Protein AF-A0A9E5NB47-F1 (afdb_monomer_lite)

Foldseek 3Di:
DVVVVVVVVLVVVVVVLVVVVVPDPDPPDPVPPLVVVLVVLLVVLVVVLVVPDPQVSVVVSLVSNLVSVLVVQPDDPLSPLLSLLSVLLVLLVNLLVLLCVVVVDDPVPLPCVPPLLQLLLVCLQPLLLVLLPPDDDDDPVNCLPRVVCLLCVLVLSCLQRNSSSNSSNSNNVSVNSVVLSVVCVVCVPPPVSSSSSNSSSVSSSSNSVSNSVCRVVNRVSNVDDPVVNVVVVVVVVVVVVVSVVVVVVVVVVVVVVVVVVVVVVVVVVVD

Radius of gyration: 24.12 Å; chains: 1; bounding box: 74×36×65 Å

pLDDT: mean 70.19, std 17.12, range [32.91, 95.62]

Structure (mmCIF, N/CA/C/O backbone):
data_AF-A0A9E5NB47-F1
#
_entry.id   AF-A0A9E5NB47-F1
#
loop_
_atom_site.group_PDB
_atom_site.id
_atom_site.type_symbol
_atom_site.label_atom_id
_atom_site.label_alt_id
_atom_site.label_comp_id
_atom_site.label_asym_id
_atom_site.label_entity_id
_atom_site.label_seq_id
_atom_site.pdbx_PDB_ins_code
_atom_site.Cartn_x
_atom_site.Cartn_y
_atom_site.Cartn_z
_atom_site.occupancy
_atom_site.B_iso_or_equiv
_atom_site.auth_seq_id
_atom_site.auth_comp_id
_atom_site.auth_asym_id
_atom_site.auth_atom_id
_atom_site.pdbx_PDB_model_num
ATOM 1 N N . TYR A 1 1 ? 29.495 -18.535 2.875 1.00 32.91 1 TYR A N 1
ATOM 2 C CA . TYR A 1 1 ? 30.153 -18.895 4.150 1.00 32.91 1 TYR A CA 1
ATOM 3 C C . TYR A 1 1 ? 30.530 -17.680 4.998 1.00 32.91 1 TYR A C 1
ATOM 5 O O . TYR A 1 1 ? 30.050 -17.598 6.118 1.00 32.91 1 TYR A O 1
ATOM 13 N N . TRP A 1 2 ? 31.258 -16.683 4.480 1.00 35.75 2 TRP A N 1
ATOM 14 C CA . TRP A 1 2 ? 31.636 -15.470 5.239 1.00 35.75 2 TRP A CA 1
ATOM 15 C C . TRP A 1 2 ? 30.467 -14.656 5.831 1.00 35.75 2 TRP A C 1
ATOM 17 O O . TRP A 1 2 ? 30.574 -14.153 6.943 1.00 35.75 2 TRP A O 1
ATOM 27 N N . LEU A 1 3 ? 29.322 -14.593 5.142 1.00 40.03 3 LEU A N 1
ATOM 28 C CA . LEU A 1 3 ? 28.111 -13.906 5.622 1.00 40.03 3 LEU A CA 1
ATOM 29 C C . LEU A 1 3 ? 27.419 -14.609 6.798 1.00 40.03 3 LEU A C 1
ATOM 31 O O . LEU A 1 3 ? 26.896 -13.948 7.688 1.00 40.03 3 LEU A O 1
ATOM 35 N N . LEU A 1 4 ? 27.453 -15.943 6.825 1.00 39.09 4 LEU A N 1
ATOM 36 C CA . LEU A 1 4 ? 26.943 -16.737 7.946 1.00 39.09 4 LEU A CA 1
ATOM 37 C C . LEU A 1 4 ? 27.817 -16.534 9.186 1.00 39.09 4 LEU A C 1
ATOM 39 O O . LEU A 1 4 ? 27.291 -16.366 10.277 1.00 39.09 4 LEU A O 1
ATOM 43 N N . ILE A 1 5 ? 29.138 -16.471 8.998 1.00 42.44 5 ILE A N 1
ATOM 44 C CA . ILE A 1 5 ? 30.107 -16.196 10.067 1.00 42.44 5 ILE A CA 1
ATOM 45 C C . ILE A 1 5 ? 29.917 -14.775 10.611 1.00 42.44 5 ILE A C 1
ATOM 47 O O . ILE A 1 5 ? 29.904 -14.591 11.823 1.00 42.44 5 ILE A O 1
ATOM 51 N N . ALA A 1 6 ? 29.698 -13.782 9.742 1.00 44.41 6 ALA A N 1
ATOM 52 C CA . ALA A 1 6 ? 29.434 -12.406 10.157 1.00 44.41 6 ALA A CA 1
ATOM 53 C C . ALA A 1 6 ? 28.094 -12.266 10.901 1.00 44.41 6 ALA A C 1
ATOM 55 O O . ALA A 1 6 ? 28.047 -11.659 11.968 1.00 44.41 6 ALA A O 1
ATOM 56 N N . GLY A 1 7 ? 27.016 -12.870 10.389 1.00 42.78 7 GLY A N 1
ATOM 57 C CA . GLY A 1 7 ? 25.715 -12.890 11.065 1.00 42.78 7 GLY A CA 1
ATOM 58 C C . GLY A 1 7 ? 25.769 -13.604 12.418 1.00 42.78 7 GLY A C 1
ATOM 59 O O . GLY A 1 7 ? 25.238 -13.093 13.401 1.00 42.78 7 GLY A O 1
ATOM 60 N N . PHE A 1 8 ? 26.482 -14.732 12.493 1.00 41.00 8 PHE A N 1
ATOM 61 C CA . PHE A 1 8 ? 26.674 -15.489 13.730 1.00 41.00 8 PHE A CA 1
ATOM 62 C C . PHE A 1 8 ? 27.527 -14.721 14.743 1.00 41.00 8 PHE A C 1
ATOM 64 O O . PHE A 1 8 ? 27.140 -14.623 15.900 1.00 41.00 8 PHE A O 1
ATOM 71 N N . ALA A 1 9 ? 28.628 -14.097 14.311 1.00 42.34 9 ALA A N 1
ATOM 72 C CA . ALA A 1 9 ? 29.462 -13.253 15.165 1.00 42.34 9 ALA A CA 1
ATOM 73 C C . ALA A 1 9 ? 28.689 -12.037 15.697 1.00 42.34 9 ALA A C 1
ATOM 75 O O . ALA A 1 9 ? 28.827 -11.697 16.868 1.00 42.34 9 ALA A O 1
ATOM 76 N N . THR A 1 10 ? 27.831 -11.429 14.870 1.00 46.34 10 THR A N 1
ATOM 77 C CA . THR A 1 10 ? 26.975 -10.302 15.271 1.00 46.34 10 THR A CA 1
ATOM 78 C C . THR A 1 10 ? 25.930 -10.743 16.295 1.00 46.34 10 THR A C 1
ATOM 80 O O . THR A 1 10 ? 25.776 -10.092 17.322 1.00 46.34 10 THR A O 1
ATOM 83 N N . ALA A 1 11 ? 25.275 -11.888 16.074 1.00 43.09 11 ALA A N 1
ATOM 84 C CA . ALA A 1 11 ? 24.326 -12.466 17.025 1.00 43.09 11 ALA A CA 1
ATOM 85 C C . ALA A 1 11 ? 24.994 -12.856 18.356 1.00 43.09 11 ALA A C 1
ATOM 87 O O . ALA A 1 11 ? 24.424 -12.604 19.416 1.00 43.09 11 ALA A O 1
ATOM 88 N N . LEU A 1 12 ? 26.216 -13.408 18.317 1.00 42.56 12 LEU A N 1
ATOM 89 C CA . LEU A 1 12 ? 26.998 -13.747 19.511 1.00 42.56 12 LEU A CA 1
ATOM 90 C C . LEU A 1 12 ? 27.398 -12.495 20.301 1.00 42.56 12 LEU A C 1
ATOM 92 O O . LEU A 1 12 ? 27.312 -12.488 21.525 1.00 42.56 12 LEU A O 1
ATOM 96 N N . LEU A 1 13 ? 27.789 -11.423 19.604 1.00 44.28 13 LEU A N 1
ATOM 97 C CA . LEU A 1 13 ? 28.100 -10.126 20.210 1.00 44.28 13 LEU A CA 1
ATOM 98 C C . LEU A 1 13 ? 26.858 -9.480 20.830 1.00 44.28 13 LEU A C 1
ATOM 100 O O . LEU A 1 13 ? 26.932 -8.964 21.941 1.00 44.28 13 LEU A O 1
ATOM 104 N N . SER A 1 14 ? 25.709 -9.537 20.151 1.00 44.53 14 SER A N 1
ATOM 105 C CA . SER A 1 14 ? 24.435 -9.045 20.686 1.00 44.53 14 SER A CA 1
ATOM 106 C C . SER A 1 14 ? 23.981 -9.842 21.913 1.00 44.53 14 SER A C 1
ATOM 108 O O . SER A 1 14 ? 23.530 -9.245 22.888 1.00 44.53 14 SER A O 1
ATOM 110 N N . ALA A 1 15 ? 24.147 -11.169 21.901 1.00 43.56 15 ALA A N 1
ATOM 111 C CA . ALA A 1 15 ? 23.843 -12.032 23.041 1.00 43.56 15 ALA A CA 1
ATOM 112 C C . ALA A 1 15 ? 24.787 -11.772 24.227 1.00 43.56 15 ALA A C 1
ATOM 114 O O . ALA A 1 15 ? 24.330 -11.661 25.362 1.00 43.56 15 ALA A O 1
ATOM 115 N N . TRP A 1 16 ? 26.090 -11.600 23.977 1.00 44.56 16 TRP A N 1
ATOM 116 C CA . TRP A 1 16 ? 27.065 -11.244 25.012 1.00 44.56 16 TRP A CA 1
ATOM 117 C C . TRP A 1 16 ? 26.761 -9.865 25.620 1.00 44.56 16 TRP A C 1
ATOM 119 O O . TRP A 1 16 ? 26.748 -9.717 26.843 1.00 44.56 16 TRP A O 1
ATOM 129 N N . LEU A 1 17 ? 26.434 -8.859 24.806 1.00 46.88 17 LEU A N 1
ATOM 130 C CA . LEU A 1 17 ? 26.049 -7.532 25.301 1.00 46.88 17 LEU A CA 1
ATOM 131 C C . LEU A 1 17 ? 24.766 -7.570 26.145 1.00 46.88 17 LEU A C 1
ATOM 133 O O . LEU A 1 17 ? 24.705 -6.899 27.174 1.00 46.88 17 LEU A O 1
ATOM 137 N N . ALA A 1 18 ? 23.779 -8.387 25.762 1.00 46.72 18 ALA A N 1
ATOM 138 C CA . ALA A 1 18 ? 22.556 -8.587 26.540 1.00 46.72 18 ALA A CA 1
ATOM 139 C C . ALA A 1 18 ? 22.835 -9.259 27.898 1.00 46.72 18 ALA A C 1
ATOM 141 O O . ALA A 1 18 ? 22.339 -8.797 28.920 1.00 46.72 18 ALA A O 1
ATOM 142 N N . LEU A 1 19 ? 23.692 -10.286 27.924 1.00 43.81 19 LEU A N 1
ATOM 143 C CA . LEU A 1 19 ? 24.074 -11.001 29.151 1.00 43.81 19 LEU A CA 1
ATOM 144 C C . LEU A 1 19 ? 24.975 -10.167 30.076 1.00 43.81 19 LEU A C 1
ATOM 146 O O . LEU A 1 19 ? 24.904 -10.272 31.299 1.00 43.81 19 LEU A O 1
ATOM 150 N N . SER A 1 20 ? 25.810 -9.300 29.504 1.00 41.97 20 SER A N 1
ATOM 151 C CA . SER A 1 20 ? 26.649 -8.382 30.283 1.00 41.97 20 SER A CA 1
ATOM 152 C C . SER A 1 20 ? 25.817 -7.270 30.919 1.00 41.97 20 SER A C 1
ATOM 154 O O . SER A 1 20 ? 26.180 -6.775 31.979 1.00 41.97 20 SER A O 1
ATOM 156 N N . ALA A 1 21 ? 24.686 -6.879 30.322 1.00 45.22 21 ALA A N 1
ATOM 157 C CA . ALA A 1 21 ? 23.833 -5.817 30.851 1.00 45.22 21 ALA A CA 1
ATOM 158 C C . ALA A 1 21 ? 23.222 -6.156 32.226 1.00 45.22 21 ALA A C 1
ATOM 160 O O . ALA A 1 21 ? 23.033 -5.248 33.033 1.00 45.22 21 ALA A O 1
ATOM 161 N N . GLU A 1 22 ? 23.005 -7.434 32.540 1.00 43.09 22 GLU A N 1
ATOM 162 C CA . GLU A 1 22 ? 22.372 -7.871 33.797 1.00 43.09 22 GLU A CA 1
ATOM 163 C C . GLU A 1 22 ? 23.328 -7.954 35.002 1.00 43.09 22 GLU A C 1
ATOM 165 O O . GLU A 1 22 ? 22.869 -8.065 36.133 1.00 43.09 22 GLU A O 1
ATOM 170 N N . THR A 1 23 ? 24.650 -7.876 34.804 1.00 45.94 23 THR A N 1
ATOM 171 C CA . THR A 1 23 ? 25.631 -8.324 35.818 1.00 45.94 23 THR A CA 1
ATOM 172 C C . THR A 1 23 ? 26.520 -7.241 36.444 1.00 45.94 23 THR A C 1
ATOM 174 O O . THR A 1 23 ? 27.516 -7.577 37.082 1.00 45.94 23 THR A O 1
ATOM 177 N N . THR A 1 24 ? 26.238 -5.937 36.316 1.00 43.66 24 THR A N 1
ATOM 178 C CA . THR A 1 24 ? 27.097 -4.928 36.983 1.00 43.66 24 THR A CA 1
ATOM 179 C C . THR A 1 24 ? 26.336 -3.665 37.384 1.00 43.66 24 THR A C 1
ATOM 181 O O . THR A 1 24 ? 25.812 -2.957 36.526 1.00 43.66 24 THR A O 1
ATOM 184 N N . ASP A 1 25 ? 26.323 -3.394 38.694 1.00 49.12 25 ASP A N 1
ATOM 185 C CA . ASP A 1 25 ? 25.661 -2.264 39.372 1.00 49.12 25 ASP A CA 1
ATOM 186 C C . ASP A 1 25 ? 26.396 -0.913 39.215 1.00 49.12 25 ASP A C 1
ATOM 188 O O . ASP A 1 25 ? 25.921 0.124 39.677 1.00 49.12 25 ASP A O 1
ATOM 192 N N . GLU A 1 26 ? 27.547 -0.874 38.538 1.00 45.66 26 GLU A N 1
ATOM 193 C CA . GLU A 1 26 ? 28.291 0.371 38.323 1.00 45.66 26 GLU A CA 1
ATOM 194 C C . GLU A 1 26 ? 27.841 1.093 37.041 1.00 45.66 26 GLU A C 1
ATOM 196 O O . GLU A 1 26 ? 28.041 0.643 35.910 1.00 45.66 26 GLU A O 1
ATOM 201 N N . GLN A 1 27 ? 27.206 2.252 37.236 1.00 48.56 27 GLN A N 1
ATOM 202 C CA . GLN A 1 27 ? 26.476 3.013 36.216 1.00 48.56 27 GLN A CA 1
ATOM 203 C C . GLN A 1 27 ? 27.331 3.747 35.165 1.00 48.56 27 GLN A C 1
ATOM 205 O O . GLN A 1 27 ? 26.760 4.367 34.269 1.00 48.56 27 GLN A O 1
ATOM 210 N N . TRP A 1 28 ? 28.662 3.668 35.177 1.00 40.97 28 TRP A N 1
ATOM 211 C CA . TRP A 1 28 ? 29.504 4.326 34.164 1.00 40.97 28 TRP A CA 1
ATOM 212 C C . TRP A 1 28 ? 30.741 3.468 33.874 1.00 40.97 28 TRP A C 1
ATOM 214 O O . TRP A 1 28 ? 31.517 3.249 34.797 1.00 40.97 28 TRP A O 1
ATOM 224 N N . PRO A 1 29 ? 30.924 2.932 32.640 1.00 49.03 29 PRO A N 1
ATOM 225 C CA . PRO A 1 29 ? 30.798 3.634 31.356 1.00 49.03 29 PRO A CA 1
ATOM 226 C C . PRO A 1 29 ? 29.932 2.897 30.303 1.00 49.03 29 PRO A C 1
ATOM 228 O O . PRO A 1 29 ? 30.215 2.929 29.104 1.00 49.03 29 PRO A O 1
ATOM 231 N N . ARG A 1 30 ? 28.842 2.241 30.720 1.00 43.31 30 ARG A N 1
ATOM 232 C CA . ARG A 1 30 ? 27.915 1.533 29.805 1.00 43.31 30 ARG A CA 1
ATOM 233 C C . ARG A 1 30 ? 27.140 2.467 28.867 1.00 43.31 30 ARG A C 1
ATOM 235 O O . ARG A 1 30 ? 26.832 2.089 27.738 1.00 43.31 30 ARG A O 1
ATOM 242 N N . ILE A 1 31 ? 26.884 3.700 29.309 1.00 46.62 31 ILE A N 1
ATOM 243 C CA . ILE A 1 31 ? 26.120 4.711 28.558 1.00 46.62 31 ILE A CA 1
ATOM 244 C C . ILE A 1 31 ? 26.875 5.189 27.306 1.00 46.62 31 ILE A C 1
ATOM 246 O O . ILE A 1 31 ? 26.242 5.583 26.333 1.00 46.62 31 ILE A O 1
ATOM 250 N N . LEU A 1 32 ? 28.212 5.110 27.291 1.00 38.97 32 LEU A N 1
ATOM 251 C CA . LEU A 1 32 ? 29.036 5.567 26.163 1.00 38.97 32 LEU A CA 1
ATOM 252 C C . LEU A 1 32 ? 29.565 4.424 25.286 1.00 38.97 32 LEU A C 1
ATOM 254 O O . LEU A 1 32 ? 29.743 4.612 24.083 1.00 38.97 32 LEU A O 1
ATOM 258 N N . GLN A 1 33 ? 29.778 3.231 25.850 1.00 44.78 33 GLN A N 1
ATOM 259 C CA . GLN A 1 33 ? 30.314 2.095 25.094 1.00 44.78 33 GLN A CA 1
ATOM 260 C C . GLN A 1 33 ? 29.297 1.508 24.110 1.00 44.78 33 GLN A C 1
ATOM 262 O O . GLN A 1 33 ? 29.656 1.240 22.967 1.00 44.78 33 GLN A O 1
ATOM 267 N N . ALA A 1 34 ? 28.026 1.377 24.504 1.00 47.47 34 ALA A N 1
ATOM 268 C CA . ALA A 1 34 ? 26.975 0.876 23.620 1.00 47.47 34 ALA A CA 1
ATOM 269 C C . ALA A 1 34 ? 26.758 1.763 22.372 1.00 47.47 34 ALA A C 1
ATOM 271 O O . ALA A 1 34 ? 26.763 1.218 21.271 1.00 47.47 34 ALA A O 1
ATOM 272 N N . PRO A 1 35 ? 26.621 3.104 22.466 1.00 44.91 35 PRO A N 1
ATOM 273 C CA . PRO A 1 35 ? 26.493 3.949 21.274 1.00 44.91 35 PRO A CA 1
ATOM 274 C C . PRO A 1 35 ? 27.742 3.947 20.399 1.00 44.91 35 PRO A C 1
ATOM 276 O O . PRO A 1 35 ? 27.610 3.874 19.180 1.00 44.91 35 PRO A O 1
ATOM 279 N N . ALA A 1 36 ? 28.943 3.972 20.984 1.00 43.41 36 ALA A N 1
ATOM 280 C CA . ALA A 1 36 ? 30.180 3.952 20.208 1.00 43.41 36 ALA A CA 1
ATOM 281 C C . ALA A 1 36 ? 30.343 2.640 19.418 1.00 43.41 36 ALA A C 1
ATOM 283 O O . ALA A 1 36 ? 30.662 2.676 18.229 1.00 43.41 36 ALA A O 1
ATOM 284 N N . LEU A 1 37 ? 30.050 1.489 20.036 1.00 46.75 37 LEU A N 1
ATOM 285 C CA . LEU A 1 37 ? 30.118 0.190 19.362 1.00 46.75 37 LEU A CA 1
ATOM 286 C C . LEU A 1 37 ? 29.024 0.036 18.299 1.00 46.75 37 LEU A C 1
ATOM 288 O O . LEU A 1 37 ? 29.299 -0.483 17.223 1.00 46.75 37 LEU A O 1
ATOM 292 N N . SER A 1 38 ? 27.814 0.533 18.563 1.00 50.09 38 SER A N 1
ATOM 293 C CA . SER A 1 38 ? 26.703 0.551 17.604 1.00 50.09 38 SER A CA 1
ATOM 294 C C . SER A 1 38 ? 27.005 1.407 16.378 1.00 50.09 38 SER A C 1
ATOM 296 O O . SER A 1 38 ? 26.714 0.994 15.258 1.00 50.09 38 SER A O 1
ATOM 298 N N . VAL A 1 39 ? 27.633 2.572 16.568 1.00 48.56 39 VAL A N 1
ATOM 299 C CA . VAL A 1 39 ? 28.080 3.441 15.469 1.00 48.56 39 VAL A CA 1
ATOM 300 C C . VAL A 1 39 ? 29.179 2.755 14.657 1.00 48.56 39 VAL A C 1
ATOM 302 O O . VAL A 1 39 ? 29.104 2.745 13.432 1.00 48.56 39 VAL A O 1
ATOM 305 N N . ILE A 1 40 ? 30.152 2.109 15.309 1.00 47.88 40 ILE A N 1
ATOM 306 C CA . ILE A 1 40 ? 31.218 1.355 14.626 1.00 47.88 40 ILE A CA 1
ATOM 307 C C . ILE A 1 40 ? 30.642 0.157 13.851 1.00 47.88 40 ILE A C 1
ATOM 309 O O . ILE A 1 40 ? 31.019 -0.061 12.700 1.00 47.88 40 ILE A O 1
ATOM 313 N N . LEU A 1 41 ? 29.689 -0.581 14.429 1.00 50.44 41 LEU A N 1
ATOM 314 C CA . LEU A 1 41 ? 29.019 -1.711 13.779 1.00 50.44 41 LEU A CA 1
ATOM 315 C C . LEU A 1 41 ? 28.182 -1.251 12.577 1.00 50.44 41 LEU A C 1
ATOM 317 O O . LEU A 1 41 ? 28.203 -1.887 11.526 1.00 50.44 41 LEU A O 1
ATOM 321 N N . LEU A 1 42 ? 27.485 -0.120 12.711 1.00 51.25 42 LEU A N 1
ATOM 322 C CA . LEU A 1 42 ? 26.680 0.475 11.649 1.00 51.25 42 LEU A CA 1
ATOM 323 C C . LEU A 1 42 ? 27.558 0.971 10.496 1.00 51.25 42 LEU A C 1
ATOM 325 O O . LEU A 1 42 ? 27.263 0.655 9.349 1.00 51.25 42 LEU A O 1
ATOM 329 N N . VAL A 1 43 ? 28.673 1.653 10.781 1.00 50.41 43 VAL A N 1
ATOM 330 C CA . VAL A 1 43 ? 29.665 2.072 9.772 1.00 50.41 43 VAL A CA 1
ATOM 331 C C . VAL A 1 43 ? 30.293 0.860 9.075 1.00 50.41 43 VAL A C 1
ATOM 333 O O . VAL A 1 43 ? 30.443 0.862 7.853 1.00 50.41 43 VAL A O 1
ATOM 336 N N . PHE A 1 44 ? 30.602 -0.203 9.821 1.00 48.12 44 PHE A N 1
ATOM 337 C CA . PHE A 1 44 ? 31.153 -1.444 9.273 1.00 48.12 44 PHE A CA 1
ATOM 338 C C . PHE A 1 44 ? 30.160 -2.170 8.352 1.00 48.12 44 PHE A C 1
ATOM 340 O O . PHE A 1 44 ? 30.530 -2.596 7.259 1.00 48.12 44 PHE A O 1
ATOM 347 N N . LEU A 1 45 ? 28.885 -2.254 8.740 1.00 50.78 45 LEU A N 1
ATOM 348 C CA . LEU A 1 45 ? 27.812 -2.821 7.918 1.00 50.78 45 LEU A CA 1
ATOM 349 C C . LEU A 1 45 ? 27.521 -1.966 6.678 1.00 50.78 45 LEU A C 1
ATOM 351 O O . LEU A 1 45 ? 27.272 -2.513 5.604 1.00 50.78 45 LEU A O 1
ATOM 355 N N . LEU A 1 46 ? 27.617 -0.639 6.796 1.00 50.66 46 LEU A N 1
ATOM 356 C CA . LEU A 1 46 ? 27.485 0.289 5.673 1.00 50.66 46 LEU A CA 1
ATOM 357 C C . LEU A 1 46 ? 28.623 0.087 4.662 1.00 50.66 46 LEU A C 1
ATOM 359 O O . LEU A 1 46 ? 28.364 -0.042 3.466 1.00 50.66 46 LEU A O 1
ATOM 363 N N . ALA A 1 47 ? 29.865 -0.045 5.137 1.00 50.03 47 ALA A N 1
ATOM 364 C CA . ALA A 1 47 ? 31.028 -0.364 4.307 1.00 50.03 47 ALA A CA 1
ATOM 365 C C . ALA A 1 47 ? 30.918 -1.756 3.652 1.00 50.03 47 ALA A C 1
ATOM 367 O O . ALA A 1 47 ? 31.292 -1.929 2.491 1.00 50.03 47 ALA A O 1
ATOM 368 N N . LEU A 1 48 ? 30.344 -2.740 4.355 1.00 45.50 48 LEU A N 1
ATOM 369 C CA . LEU A 1 48 ? 30.033 -4.058 3.793 1.00 45.50 48 LEU A CA 1
ATOM 370 C C . LEU A 1 48 ? 28.941 -3.976 2.710 1.00 45.50 48 LEU A C 1
ATOM 372 O O . LEU A 1 48 ? 29.013 -4.700 1.715 1.00 45.50 48 LEU A O 1
ATOM 376 N N . SER A 1 49 ? 27.962 -3.075 2.873 1.00 46.66 49 SER A N 1
ATOM 377 C CA . SER A 1 49 ? 26.855 -2.869 1.927 1.00 46.66 49 SER A CA 1
ATOM 378 C C . SER A 1 49 ? 27.312 -2.330 0.572 1.00 46.66 49 SER A C 1
ATOM 380 O O . SER A 1 49 ? 26.789 -2.746 -0.459 1.00 46.66 49 SER A O 1
ATOM 382 N N . PHE A 1 50 ? 28.346 -1.481 0.569 1.00 47.69 50 PHE A N 1
ATOM 383 C CA . PHE A 1 50 ? 28.970 -0.971 -0.652 1.00 47.69 50 PHE A CA 1
ATOM 384 C C . PHE A 1 50 ? 29.727 -2.054 -1.429 1.00 47.69 50 PHE A C 1
ATOM 386 O O . PHE A 1 50 ? 29.893 -1.940 -2.641 1.00 47.69 50 PHE A O 1
ATOM 393 N N . ARG A 1 51 ? 30.183 -3.116 -0.751 1.00 46.00 51 ARG A N 1
ATOM 394 C CA . ARG A 1 51 ? 31.041 -4.153 -1.342 1.00 46.00 51 ARG A CA 1
ATOM 395 C C . ARG A 1 51 ? 30.279 -5.404 -1.797 1.00 46.00 51 ARG A C 1
ATOM 397 O O . ARG A 1 51 ? 30.783 -6.144 -2.637 1.00 46.00 51 ARG A O 1
ATOM 404 N N . LEU A 1 52 ? 29.077 -5.648 -1.271 1.00 42.91 52 LEU A N 1
ATOM 405 C CA . LEU A 1 52 ? 28.232 -6.800 -1.608 1.00 42.91 52 LEU A CA 1
ATOM 406 C C . LEU A 1 52 ? 27.046 -6.364 -2.477 1.00 42.91 52 LEU A C 1
ATOM 408 O O . LEU A 1 52 ? 25.990 -6.011 -1.957 1.00 42.91 52 LEU A O 1
ATOM 412 N N . SER A 1 53 ? 27.253 -6.397 -3.800 1.00 48.00 53 SER A N 1
ATOM 413 C CA . SER A 1 53 ? 26.220 -6.366 -4.852 1.00 48.00 53 SER A CA 1
ATOM 414 C C . SER A 1 53 ? 25.019 -5.467 -4.538 1.00 48.00 53 SER A C 1
ATOM 416 O O . SER A 1 53 ? 23.968 -5.951 -4.120 1.00 48.00 53 SER A O 1
ATOM 418 N N . ALA A 1 54 ? 25.236 -4.166 -4.742 1.00 52.84 54 ALA A N 1
ATOM 419 C CA . ALA A 1 54 ? 24.327 -3.026 -4.873 1.00 52.84 54 ALA A CA 1
ATOM 420 C C . ALA A 1 54 ? 23.074 -2.923 -3.967 1.00 52.84 54 ALA A C 1
ATOM 422 O O . ALA A 1 54 ? 22.834 -1.822 -3.485 1.00 52.84 54 ALA A O 1
ATOM 423 N N . GLY A 1 55 ? 22.270 -3.964 -3.713 1.00 49.19 55 GLY A N 1
ATOM 424 C CA . GLY A 1 55 ? 20.985 -3.902 -2.990 1.00 49.19 55 GLY A CA 1
ATOM 425 C C . GLY A 1 55 ? 20.831 -4.795 -1.765 1.00 49.19 55 GLY A C 1
ATOM 426 O O . GLY A 1 55 ? 20.226 -4.382 -0.774 1.00 49.19 55 GLY A O 1
ATOM 427 N N . PHE A 1 56 ? 21.419 -5.990 -1.786 1.00 46.94 56 PHE A N 1
ATOM 428 C CA . PHE A 1 56 ? 21.241 -6.968 -0.708 1.00 46.94 56 PHE A CA 1
ATOM 429 C C . PHE A 1 56 ? 22.043 -6.598 0.548 1.00 46.94 56 PHE A C 1
ATOM 431 O O . PHE A 1 56 ? 21.596 -6.806 1.677 1.00 46.94 56 PHE A O 1
ATOM 438 N N . GLY A 1 57 ? 23.212 -5.977 0.357 1.00 52.22 57 GLY A N 1
ATOM 439 C CA . GLY A 1 57 ? 24.037 -5.466 1.449 1.00 52.22 57 GLY A CA 1
ATOM 440 C C . GLY A 1 57 ? 23.364 -4.330 2.223 1.00 52.22 57 GLY A C 1
ATOM 441 O O . GLY A 1 57 ? 23.452 -4.293 3.447 1.00 52.22 57 GLY A O 1
ATOM 442 N N . ALA A 1 58 ? 22.637 -3.445 1.532 1.00 53.12 58 ALA A N 1
ATOM 443 C CA . ALA A 1 58 ? 21.891 -2.362 2.174 1.00 53.12 58 ALA A CA 1
ATOM 444 C C . ALA A 1 58 ? 20.733 -2.913 3.020 1.00 53.12 58 ALA A C 1
ATOM 446 O O . ALA A 1 58 ? 20.514 -2.445 4.132 1.00 53.12 58 ALA A O 1
ATOM 447 N N . ALA A 1 59 ? 20.056 -3.962 2.537 1.00 50.50 59 ALA A N 1
ATOM 448 C CA . ALA A 1 59 ? 19.014 -4.680 3.271 1.00 50.50 59 ALA A CA 1
ATOM 449 C C . ALA A 1 59 ? 19.517 -5.295 4.573 1.00 50.50 59 ALA A C 1
ATOM 451 O O . ALA A 1 59 ? 18.944 -5.060 5.634 1.00 50.50 59 ALA A O 1
ATOM 452 N N . ALA A 1 60 ? 20.611 -6.051 4.498 1.00 49.31 60 ALA A N 1
ATOM 453 C CA . ALA A 1 60 ? 21.202 -6.696 5.661 1.00 49.31 60 ALA A CA 1
ATOM 454 C C . ALA A 1 60 ? 21.758 -5.669 6.663 1.00 49.31 60 ALA A C 1
ATOM 456 O O . ALA A 1 60 ? 21.580 -5.837 7.869 1.00 49.31 60 ALA A O 1
ATOM 457 N N . ALA A 1 61 ? 22.371 -4.583 6.176 1.00 54.69 61 ALA A N 1
ATOM 458 C CA . ALA A 1 61 ? 22.876 -3.495 7.012 1.00 54.69 61 ALA A CA 1
ATOM 459 C C . ALA A 1 61 ? 21.750 -2.719 7.711 1.00 54.69 61 ALA A C 1
ATOM 461 O O . ALA A 1 61 ? 21.880 -2.403 8.891 1.00 54.69 61 ALA A O 1
ATOM 462 N N . LEU A 1 62 ? 20.629 -2.466 7.025 1.00 56.22 62 LEU A N 1
ATOM 463 C CA . LEU A 1 62 ? 19.433 -1.869 7.627 1.00 56.22 62 LEU A CA 1
ATOM 464 C C . LEU A 1 62 ? 18.833 -2.793 8.689 1.00 56.22 62 LEU A C 1
ATOM 466 O O . LEU A 1 62 ? 18.613 -2.345 9.808 1.00 56.22 62 LEU A O 1
ATOM 470 N N . VAL A 1 63 ? 18.655 -4.084 8.389 1.00 52.84 63 VAL A N 1
ATOM 471 C CA . VAL A 1 63 ? 18.106 -5.068 9.340 1.00 52.84 63 VAL A CA 1
ATOM 472 C C . VAL A 1 63 ? 18.976 -5.206 10.592 1.00 52.84 63 VAL A C 1
ATOM 474 O O . VAL A 1 63 ? 18.458 -5.204 11.709 1.00 52.84 63 VAL A O 1
ATOM 477 N N . ALA A 1 64 ? 20.298 -5.269 10.432 1.00 51.38 64 ALA A N 1
ATOM 478 C CA . ALA A 1 64 ? 21.226 -5.324 11.557 1.00 51.38 64 ALA A CA 1
ATOM 479 C C . ALA A 1 64 ? 21.297 -3.985 12.319 1.00 51.38 64 ALA A C 1
ATOM 481 O O . ALA A 1 64 ? 21.269 -3.978 13.549 1.00 51.38 64 ALA A O 1
ATOM 482 N N . GLY A 1 65 ? 21.289 -2.849 11.613 1.00 54.12 65 GLY A N 1
ATOM 483 C CA . GLY A 1 65 ? 21.186 -1.518 12.216 1.00 54.12 65 GLY A CA 1
ATOM 484 C C . GLY A 1 65 ? 19.900 -1.332 13.029 1.00 54.12 65 GLY A C 1
ATOM 485 O O . GLY A 1 65 ? 19.919 -0.669 14.064 1.00 54.12 65 GLY A O 1
ATOM 486 N N . TRP A 1 66 ? 18.800 -1.974 12.630 1.00 58.19 66 TRP A N 1
ATOM 487 C CA . TRP A 1 66 ? 17.531 -1.962 13.363 1.00 58.19 66 TRP A CA 1
ATOM 488 C C . TRP A 1 66 ? 17.538 -2.797 14.630 1.00 58.19 66 TRP A C 1
ATOM 490 O O . TRP A 1 66 ? 17.003 -2.339 15.636 1.00 58.19 66 TRP A O 1
ATOM 500 N N . ALA A 1 67 ? 18.144 -3.987 14.607 1.00 51.00 67 ALA A N 1
ATOM 501 C CA . ALA A 1 67 ? 18.305 -4.807 15.809 1.00 51.00 67 ALA A CA 1
ATOM 502 C C . ALA A 1 67 ? 19.087 -4.041 16.888 1.00 51.00 67 ALA A C 1
ATOM 504 O O . ALA A 1 67 ? 18.726 -4.051 18.064 1.00 51.00 67 ALA A O 1
ATOM 505 N N . VAL A 1 68 ? 20.104 -3.293 16.454 1.00 52.75 68 VAL A N 1
ATOM 506 C CA . VAL A 1 68 ? 20.910 -2.427 17.312 1.00 52.75 68 VAL A CA 1
ATOM 507 C C . VAL A 1 68 ? 20.106 -1.213 17.792 1.00 52.75 68 VAL A C 1
ATOM 509 O O . VAL A 1 68 ? 20.011 -0.993 18.996 1.00 52.75 68 VAL A O 1
ATOM 512 N N . ALA A 1 69 ? 19.455 -0.460 16.901 1.00 53.97 69 ALA A N 1
ATOM 513 C CA . ALA A 1 69 ? 18.661 0.714 17.280 1.00 53.97 69 ALA A CA 1
ATOM 514 C C . ALA A 1 69 ? 17.497 0.370 18.232 1.00 53.97 69 ALA A C 1
ATOM 516 O O . ALA A 1 69 ? 17.240 1.104 19.186 1.00 53.97 69 ALA A O 1
ATOM 517 N N . ALA A 1 70 ? 16.827 -0.768 18.019 1.00 51.31 70 ALA A N 1
ATOM 518 C CA . ALA A 1 70 ? 15.766 -1.263 18.895 1.00 51.31 70 ALA A CA 1
ATOM 519 C C . ALA A 1 70 ? 16.291 -1.648 20.288 1.00 51.31 70 ALA A C 1
ATOM 521 O O . ALA A 1 70 ? 15.631 -1.358 21.286 1.00 51.31 70 ALA A O 1
ATOM 522 N N . ALA A 1 71 ? 17.485 -2.242 20.369 1.00 50.28 71 ALA A N 1
ATOM 523 C CA . ALA A 1 71 ? 18.144 -2.532 21.641 1.00 50.28 71 ALA A CA 1
ATOM 524 C C . ALA A 1 71 ? 18.578 -1.249 22.378 1.00 50.28 71 ALA A C 1
ATOM 526 O O . ALA A 1 71 ? 18.467 -1.174 23.600 1.00 50.28 71 ALA A O 1
ATOM 527 N N . MET A 1 72 ? 19.011 -0.211 21.649 1.00 49.00 72 MET A N 1
ATOM 528 C CA . MET A 1 72 ? 19.434 1.073 22.229 1.00 49.00 72 MET A CA 1
ATOM 529 C C . MET A 1 72 ? 18.277 1.934 22.753 1.00 49.00 72 MET A C 1
ATOM 531 O O . MET A 1 72 ? 18.468 2.714 23.683 1.00 49.00 72 MET A O 1
ATOM 535 N N . LEU A 1 73 ? 17.080 1.805 22.175 1.00 51.44 73 LEU A N 1
ATOM 536 C CA . LEU A 1 73 ? 15.923 2.637 22.525 1.00 51.44 73 LEU A CA 1
ATOM 537 C C . LEU A 1 73 ? 15.210 2.231 23.823 1.00 51.44 73 LEU A C 1
ATOM 539 O O . LEU A 1 73 ? 14.233 2.885 24.173 1.00 51.44 73 LEU A O 1
ATOM 543 N N . GLY A 1 74 ? 15.691 1.201 24.536 1.00 48.28 74 GLY A N 1
ATOM 544 C CA . GLY A 1 74 ? 15.251 0.834 25.885 1.00 48.28 74 GLY A CA 1
ATOM 545 C C . GLY A 1 74 ? 13.730 0.782 26.032 1.00 48.28 74 GLY A C 1
ATOM 546 O O . GLY A 1 74 ? 13.125 1.764 26.452 1.00 48.28 74 GLY A O 1
ATOM 547 N N . PHE A 1 75 ? 13.114 -0.356 25.692 1.00 48.41 75 PHE A N 1
ATOM 548 C CA . PHE A 1 75 ? 11.662 -0.591 25.690 1.00 48.41 75 PHE A CA 1
ATOM 549 C C . PHE A 1 75 ? 10.942 -0.126 26.980 1.00 48.41 75 PHE A C 1
ATOM 551 O O . PHE A 1 75 ? 10.643 -0.909 27.877 1.00 48.41 75 PHE A O 1
ATOM 558 N N . ARG A 1 76 ? 10.604 1.165 27.056 1.00 49.94 76 ARG A N 1
ATOM 559 C CA . ARG A 1 76 ? 9.613 1.746 27.973 1.00 49.94 76 ARG A CA 1
ATOM 560 C C . ARG A 1 76 ? 8.284 1.914 27.233 1.00 49.94 76 ARG A C 1
ATOM 562 O O . ARG A 1 76 ? 8.258 1.977 26.011 1.00 49.94 76 ARG A O 1
ATOM 569 N N . SER A 1 77 ? 7.169 1.975 27.957 1.00 49.00 77 SER A N 1
ATOM 570 C CA . SER A 1 77 ? 5.794 1.678 27.494 1.00 49.00 77 SER A CA 1
ATOM 571 C C . SER A 1 77 ? 5.239 2.415 26.253 1.00 49.00 77 SER A C 1
ATOM 573 O O . SER A 1 77 ? 4.249 1.952 25.694 1.00 49.00 77 SER A O 1
ATOM 575 N N . ASN A 1 78 ? 5.870 3.488 25.756 1.00 48.22 78 ASN A N 1
ATOM 576 C CA . ASN A 1 78 ? 5.523 4.155 24.483 1.00 48.22 78 ASN A CA 1
ATOM 577 C C . ASN A 1 78 ? 6.568 3.966 23.358 1.00 48.22 78 ASN A C 1
ATOM 579 O O . ASN A 1 78 ? 6.337 4.374 22.219 1.00 48.22 78 ASN A O 1
ATOM 583 N N . ALA A 1 79 ? 7.690 3.301 23.641 1.00 50.94 79 ALA A N 1
ATOM 584 C CA . ALA A 1 79 ? 8.822 3.100 22.737 1.00 50.94 79 ALA A CA 1
ATOM 585 C C . ALA A 1 79 ? 8.594 2.014 21.670 1.00 50.94 79 ALA A C 1
ATOM 587 O O . ALA A 1 79 ? 9.404 1.889 20.766 1.00 50.94 79 ALA A O 1
ATOM 588 N N . GLY A 1 80 ? 7.496 1.249 21.714 1.00 53.69 80 GLY A N 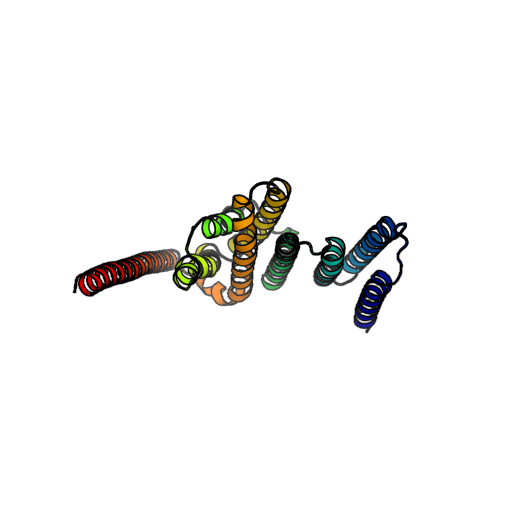1
ATOM 589 C CA . GLY A 1 80 ? 7.242 0.177 20.737 1.00 53.69 80 GLY A CA 1
ATOM 590 C C . GLY A 1 80 ? 6.860 0.654 19.326 1.00 53.69 80 GLY A C 1
ATOM 591 O O . GLY A 1 80 ? 6.961 -0.112 18.371 1.00 53.69 80 GLY A O 1
ATOM 592 N N . ARG A 1 81 ? 6.426 1.915 19.161 1.00 60.03 81 ARG A N 1
ATOM 593 C CA . ARG A 1 81 ? 5.908 2.432 17.874 1.00 60.03 81 ARG A CA 1
ATOM 594 C C . ARG A 1 81 ? 6.993 2.982 16.944 1.00 60.03 81 ARG A C 1
ATOM 596 O O . ARG A 1 81 ? 6.876 2.827 15.732 1.00 60.03 81 ARG A O 1
ATOM 603 N N . LEU A 1 82 ? 8.051 3.568 17.504 1.00 63.19 82 LEU A N 1
ATOM 604 C CA . LEU A 1 82 ? 9.208 4.078 16.757 1.00 63.19 82 LEU A CA 1
ATOM 605 C C . LEU A 1 82 ? 9.966 2.963 16.002 1.00 63.19 82 LEU A C 1
ATOM 607 O O . LEU A 1 82 ? 10.169 3.111 14.797 1.00 63.19 82 LEU A O 1
ATOM 611 N N . PRO A 1 83 ? 10.294 1.815 16.633 1.00 65.69 83 PRO A N 1
ATOM 612 C CA . PRO A 1 83 ? 10.918 0.680 15.956 1.00 65.69 83 PRO A CA 1
ATOM 613 C C . PRO A 1 83 ? 10.076 0.147 14.795 1.00 65.69 83 PRO A C 1
ATOM 615 O O . PRO A 1 83 ? 10.619 -0.161 13.739 1.00 65.69 83 PRO A O 1
ATOM 618 N N . LEU A 1 84 ? 8.747 0.092 14.955 1.00 67.75 84 LEU A N 1
ATOM 619 C CA . LEU A 1 84 ? 7.846 -0.368 13.896 1.00 67.75 84 LEU A CA 1
ATOM 620 C C . LEU A 1 84 ? 7.873 0.566 12.680 1.00 67.75 84 LEU A C 1
ATOM 622 O O . LEU A 1 84 ? 7.899 0.089 11.549 1.00 67.75 84 LEU A O 1
ATOM 626 N N . GLN A 1 85 ? 7.886 1.885 12.892 1.00 69.12 85 GLN A N 1
ATOM 627 C CA . GLN A 1 85 ? 7.983 2.845 11.790 1.00 69.12 85 GLN A CA 1
ATOM 628 C C . GLN A 1 85 ? 9.332 2.775 11.081 1.00 69.12 85 GLN A C 1
ATOM 630 O O . GLN A 1 85 ? 9.370 2.773 9.855 1.00 69.12 85 GLN A O 1
ATOM 635 N N . MET A 1 86 ? 10.427 2.677 11.836 1.00 70.75 86 MET A N 1
ATOM 636 C CA . MET A 1 86 ? 11.769 2.541 11.267 1.00 70.75 86 MET A CA 1
ATOM 637 C C . MET A 1 86 ? 11.913 1.254 10.445 1.00 70.75 86 MET A C 1
ATOM 639 O O . MET A 1 86 ? 12.455 1.289 9.340 1.00 70.75 86 MET A O 1
ATOM 643 N N . LEU A 1 87 ? 11.360 0.141 10.939 1.00 73.12 87 LEU A N 1
ATOM 644 C CA . LEU A 1 87 ? 11.299 -1.124 10.206 1.00 73.12 87 LEU A CA 1
ATOM 645 C C . LEU A 1 87 ? 10.453 -0.988 8.937 1.00 73.12 87 LEU A C 1
ATOM 647 O O . LEU A 1 87 ? 10.861 -1.447 7.872 1.00 73.12 87 LEU A O 1
ATOM 651 N N . ALA A 1 88 ? 9.301 -0.320 9.026 1.00 73.81 88 ALA A N 1
ATOM 652 C CA . ALA A 1 88 ? 8.437 -0.100 7.874 1.00 73.81 88 ALA A CA 1
ATOM 653 C C . ALA A 1 88 ? 9.124 0.752 6.788 1.00 73.81 88 ALA A C 1
ATOM 655 O O . ALA A 1 88 ? 8.957 0.443 5.608 1.00 73.81 88 ALA A O 1
ATOM 656 N N . ILE A 1 89 ? 9.940 1.745 7.178 1.00 80.31 89 ILE A N 1
ATOM 657 C CA . ILE A 1 89 ? 10.735 2.585 6.262 1.00 80.31 89 ILE A CA 1
ATOM 658 C C . ILE A 1 89 ? 11.683 1.744 5.424 1.00 80.31 89 ILE A C 1
ATOM 660 O O . ILE A 1 89 ? 11.611 1.796 4.195 1.00 80.31 89 ILE A O 1
ATOM 664 N N . GLY A 1 90 ? 12.568 0.955 6.038 1.00 77.00 90 GLY A N 1
ATOM 665 C CA . GLY A 1 90 ? 13.476 0.179 5.193 1.00 77.00 90 GLY A CA 1
ATOM 666 C C . GLY A 1 90 ? 12.802 -1.013 4.546 1.00 77.00 90 GLY A C 1
ATOM 667 O O . GLY A 1 90 ? 13.222 -1.368 3.458 1.00 77.00 90 GLY A O 1
ATOM 668 N N . ALA A 1 91 ? 11.739 -1.594 5.112 1.00 78.50 91 ALA A N 1
ATOM 669 C CA . ALA A 1 91 ? 10.964 -2.600 4.389 1.00 78.50 91 ALA A CA 1
ATOM 670 C C . ALA A 1 91 ? 10.427 -2.017 3.070 1.00 78.50 91 ALA A C 1
ATOM 672 O O . ALA A 1 91 ? 10.588 -2.630 2.019 1.00 78.50 91 ALA A O 1
ATOM 673 N N . ASN A 1 92 ? 9.892 -0.793 3.094 1.00 79.44 92 ASN A N 1
ATOM 674 C CA . ASN A 1 92 ? 9.478 -0.095 1.879 1.00 79.44 92 ASN A CA 1
ATOM 675 C C . ASN A 1 92 ? 10.640 0.262 0.958 1.00 79.44 92 ASN A C 1
ATOM 677 O O . ASN A 1 92 ? 10.497 0.139 -0.254 1.00 79.44 92 ASN A O 1
ATOM 681 N N . PHE A 1 93 ? 11.794 0.649 1.501 1.00 85.06 93 PHE A N 1
ATOM 682 C CA . PHE A 1 93 ? 12.992 0.874 0.691 1.00 85.06 93 PHE A CA 1
ATOM 683 C C . PHE A 1 93 ? 13.449 -0.408 -0.027 1.00 85.06 93 PHE A C 1
ATOM 685 O O . PHE A 1 93 ? 13.819 -0.373 -1.199 1.00 85.06 93 PHE A O 1
ATOM 692 N N . LEU A 1 94 ? 13.371 -1.558 0.645 1.00 82.31 94 LEU A N 1
ATOM 693 C CA . LEU A 1 94 ? 13.683 -2.860 0.058 1.00 82.31 94 LEU A CA 1
ATOM 694 C C . LEU A 1 94 ? 12.673 -3.283 -0.996 1.00 82.31 94 LEU A C 1
ATOM 696 O O . LEU A 1 94 ? 13.067 -3.792 -2.041 1.00 82.31 94 LEU A O 1
ATOM 700 N N . LEU A 1 95 ? 11.389 -3.034 -0.753 1.00 80.81 95 LEU A N 1
ATOM 701 C CA . LEU A 1 95 ? 10.336 -3.282 -1.733 1.00 80.81 95 LEU A CA 1
ATOM 702 C C . LEU A 1 95 ? 10.489 -2.377 -2.963 1.00 80.81 95 LEU A C 1
ATOM 704 O O . LEU A 1 95 ? 10.385 -2.869 -4.083 1.00 80.81 95 LEU A O 1
ATOM 708 N N . LEU A 1 96 ? 10.817 -1.096 -2.776 1.00 87.19 96 LEU A N 1
ATOM 709 C CA . LEU A 1 96 ? 11.162 -0.172 -3.861 1.00 87.19 96 LEU A CA 1
ATOM 710 C C . LEU A 1 96 ? 12.339 -0.701 -4.683 1.00 87.19 96 LEU A C 1
ATOM 712 O O . LEU A 1 96 ? 12.284 -0.731 -5.910 1.00 87.19 96 LEU A O 1
ATOM 716 N N . ARG A 1 97 ? 13.393 -1.167 -4.016 1.00 84.19 97 ARG A N 1
ATOM 717 C CA . ARG A 1 97 ? 14.551 -1.720 -4.708 1.00 84.19 97 ARG A CA 1
ATOM 718 C C . ARG A 1 97 ? 14.228 -2.994 -5.484 1.00 84.19 97 ARG A C 1
ATOM 720 O O . ARG A 1 97 ? 14.609 -3.113 -6.643 1.00 84.19 97 ARG A O 1
ATOM 727 N N . LEU A 1 98 ? 13.484 -3.907 -4.867 1.00 84.19 98 LEU A N 1
ATOM 728 C CA . LEU A 1 98 ? 13.019 -5.127 -5.518 1.00 84.19 98 LEU A CA 1
ATOM 729 C C . LEU A 1 98 ? 12.135 -4.812 -6.736 1.00 84.19 98 LEU A C 1
ATOM 731 O O . LEU A 1 98 ? 12.205 -5.514 -7.741 1.00 84.19 98 LEU A O 1
ATOM 735 N N . PHE A 1 99 ? 11.320 -3.756 -6.666 1.00 86.38 99 PHE A N 1
ATOM 736 C CA . PHE A 1 99 ? 10.522 -3.286 -7.797 1.00 86.38 99 PHE A CA 1
ATOM 737 C C . PHE A 1 99 ? 11.398 -2.829 -8.965 1.00 86.38 99 PHE A C 1
ATOM 739 O O . PHE A 1 99 ? 11.145 -3.224 -10.101 1.00 86.38 99 PHE A O 1
ATOM 746 N N . LEU A 1 100 ? 12.420 -2.017 -8.689 1.00 88.00 100 LEU A N 1
ATOM 747 C CA . LEU A 1 100 ? 13.347 -1.505 -9.700 1.00 88.00 100 LEU A CA 1
ATOM 748 C C . LEU A 1 100 ? 14.109 -2.639 -10.389 1.00 88.00 100 LEU A C 1
ATOM 750 O O . LEU A 1 100 ? 14.109 -2.716 -11.614 1.00 88.00 100 LEU A O 1
ATOM 754 N N . GLU A 1 101 ? 14.658 -3.568 -9.601 1.00 85.69 101 GLU A N 1
ATOM 755 C CA . GLU A 1 101 ? 15.369 -4.745 -10.115 1.00 85.69 101 GLU A CA 1
ATOM 756 C C . GLU A 1 101 ? 14.460 -5.627 -10.985 1.00 85.69 101 GLU A C 1
ATOM 758 O O . GLU A 1 101 ? 14.894 -6.128 -12.019 1.00 85.69 101 GLU A O 1
ATOM 763 N N . ARG A 1 102 ? 13.183 -5.790 -10.611 1.00 84.12 102 ARG A N 1
ATOM 764 C CA . ARG A 1 102 ? 12.210 -6.567 -11.401 1.00 84.12 102 ARG A CA 1
ATOM 765 C C . ARG A 1 102 ? 11.734 -5.867 -12.664 1.00 84.12 102 ARG A C 1
ATOM 767 O O . ARG A 1 102 ? 11.405 -6.542 -13.632 1.00 84.12 102 ARG A O 1
ATOM 774 N N . SER A 1 103 ? 11.631 -4.546 -12.627 1.00 82.81 103 SER A N 1
ATOM 775 C CA . SER A 1 103 ? 11.083 -3.763 -13.736 1.00 82.81 103 SER A CA 1
ATOM 776 C C . SER A 1 103 ? 12.148 -3.399 -14.772 1.00 82.81 103 SER A C 1
ATOM 778 O O . SER A 1 103 ? 11.802 -2.899 -15.834 1.00 82.81 103 SER A O 1
ATOM 780 N N . GLY A 1 104 ? 13.430 -3.645 -14.475 1.00 82.81 104 GLY A N 1
ATOM 781 C CA . GLY A 1 104 ? 14.541 -3.308 -15.366 1.00 82.81 104 GLY A CA 1
ATOM 782 C C . GLY A 1 104 ? 14.797 -1.805 -15.483 1.00 82.81 104 GLY A C 1
ATOM 783 O O . GLY A 1 104 ? 15.450 -1.382 -16.430 1.00 82.81 104 GLY A O 1
ATOM 784 N N . PHE A 1 105 ? 14.287 -0.997 -14.547 1.00 76.25 105 PHE A N 1
ATOM 785 C CA . PHE A 1 105 ? 14.562 0.437 -14.522 1.00 76.25 105 PHE A CA 1
ATOM 786 C C . PHE A 1 105 ? 16.001 0.672 -14.077 1.00 76.25 105 PHE A C 1
ATOM 788 O O . PHE A 1 105 ? 16.359 0.343 -12.943 1.00 76.25 105 PHE A O 1
ATOM 795 N N . ASP A 1 106 ? 16.801 1.288 -14.942 1.00 67.31 106 ASP A N 1
ATOM 796 C CA . ASP A 1 106 ? 18.108 1.798 -14.557 1.00 67.31 106 ASP A CA 1
ATOM 797 C C . ASP A 1 106 ? 17.963 3.240 -14.053 1.00 67.31 106 ASP A C 1
ATOM 799 O O . ASP A 1 106 ? 17.304 4.072 -14.679 1.00 67.31 106 ASP A O 1
ATOM 803 N N . PHE A 1 107 ? 18.555 3.562 -12.899 1.00 58.34 107 PHE A N 1
ATOM 804 C CA . PHE A 1 107 ? 18.350 4.865 -12.243 1.00 58.34 107 PHE A CA 1
ATOM 805 C C . PHE A 1 107 ? 18.807 6.058 -13.098 1.00 58.34 107 PHE A C 1
ATOM 807 O O . PHE A 1 107 ? 18.362 7.179 -12.859 1.00 58.34 107 PHE A O 1
ATOM 814 N N . GLY A 1 108 ? 19.684 5.821 -14.078 1.00 58.00 108 GLY A N 1
ATOM 815 C CA . GLY A 1 108 ? 20.167 6.839 -15.010 1.00 58.00 108 GLY A CA 1
ATOM 816 C C . GLY A 1 108 ? 19.145 7.281 -16.062 1.00 58.00 108 GLY A C 1
ATOM 817 O O . GLY A 1 108 ? 19.312 8.358 -16.625 1.00 58.00 108 GLY A O 1
ATOM 818 N N . GLU A 1 109 ? 18.089 6.497 -16.305 1.00 58.22 109 GLU A N 1
ATOM 819 C CA . GLU A 1 109 ? 17.099 6.751 -17.367 1.00 58.22 109 GLU A CA 1
ATOM 820 C C . GLU A 1 109 ? 15.724 7.184 -16.833 1.00 58.22 109 GLU A C 1
ATOM 822 O O . GLU A 1 109 ? 14.808 7.458 -17.609 1.00 58.22 109 GLU A O 1
ATOM 827 N N . ILE A 1 110 ? 15.555 7.268 -15.508 1.00 59.16 110 ILE A N 1
ATOM 828 C CA . ILE A 1 110 ? 14.277 7.654 -14.899 1.00 59.16 110 ILE A CA 1
ATOM 829 C C . ILE A 1 110 ? 14.068 9.157 -15.088 1.00 59.16 110 ILE A C 1
ATOM 831 O O . ILE A 1 110 ? 14.538 9.981 -14.299 1.00 59.16 110 ILE A O 1
ATOM 835 N N . ASP A 1 111 ? 13.310 9.518 -16.118 1.00 60.41 111 ASP A N 1
ATOM 836 C CA . ASP A 1 111 ? 12.892 10.895 -16.327 1.00 60.41 111 ASP A CA 1
ATOM 837 C C . ASP A 1 111 ? 11.760 11.258 -15.349 1.00 60.41 111 ASP A C 1
ATOM 839 O O . ASP A 1 111 ? 10.572 11.021 -15.582 1.00 60.41 111 ASP A O 1
ATOM 843 N N . ILE A 1 112 ? 12.137 11.835 -14.202 1.00 56.72 112 ILE A N 1
ATOM 844 C CA . ILE A 1 112 ? 11.204 12.306 -13.160 1.00 56.72 112 ILE A CA 1
ATOM 845 C C . ILE A 1 112 ? 10.260 13.397 -13.707 1.00 56.72 112 ILE A C 1
ATOM 847 O O . ILE A 1 112 ? 9.208 13.655 -13.119 1.00 56.72 112 ILE A O 1
ATOM 851 N N . SER A 1 113 ? 10.585 14.012 -14.852 1.00 54.09 113 SER A N 1
ATOM 852 C CA . SER A 1 113 ? 9.717 14.991 -15.515 1.00 54.09 113 SER A CA 1
ATOM 853 C C . SER A 1 113 ? 8.452 14.376 -16.134 1.00 54.09 113 SER A C 1
ATOM 855 O O . SER A 1 113 ? 7.515 15.104 -16.477 1.00 54.09 113 SER A O 1
ATOM 857 N N . LEU A 1 114 ? 8.363 13.041 -16.208 1.00 68.50 114 LEU A N 1
ATOM 858 C CA . LEU A 1 114 ? 7.151 12.350 -16.630 1.00 68.50 114 LEU A CA 1
ATOM 859 C C . LEU A 1 114 ? 6.029 12.546 -15.603 1.00 68.50 114 LEU A C 1
ATOM 861 O O . LEU A 1 114 ? 6.094 12.114 -14.450 1.00 68.50 114 LEU A O 1
ATOM 865 N N . HIS A 1 115 ? 4.943 13.166 -16.068 1.00 77.81 115 HIS A N 1
ATOM 866 C CA . HIS A 1 115 ? 3.764 13.540 -15.280 1.00 77.81 115 HIS A CA 1
ATOM 867 C C . HIS A 1 115 ? 3.215 12.399 -14.398 1.00 77.81 115 HIS A C 1
ATOM 869 O O . HIS A 1 115 ? 2.722 12.639 -13.296 1.00 77.81 115 HIS A O 1
ATOM 875 N N . TYR A 1 116 ? 3.328 11.150 -14.853 1.00 84.31 116 TYR A N 1
ATOM 876 C CA . TYR A 1 116 ? 2.825 9.973 -14.144 1.00 84.31 116 TYR A CA 1
ATOM 877 C C . TYR A 1 116 ? 3.656 9.589 -12.918 1.00 84.31 116 TYR A C 1
ATOM 879 O O . TYR A 1 116 ? 3.076 9.244 -11.887 1.00 84.31 116 TYR A O 1
ATOM 887 N N . THR A 1 117 ? 4.982 9.713 -12.984 1.00 88.19 117 THR A N 1
ATOM 888 C CA . THR A 1 117 ? 5.874 9.447 -11.846 1.00 88.19 117 THR A CA 1
ATOM 889 C C . THR A 1 117 ? 5.615 10.450 -10.729 1.00 88.19 117 THR A C 1
ATOM 891 O O . THR A 1 117 ? 5.452 10.061 -9.573 1.00 88.19 117 THR A O 1
ATOM 894 N N . LEU A 1 118 ? 5.474 11.736 -11.073 1.00 88.69 118 LEU A N 1
ATOM 895 C CA . LEU A 1 118 ? 5.146 12.789 -10.109 1.00 88.69 118 LEU A CA 1
ATOM 896 C C . LEU A 1 118 ? 3.787 12.547 -9.436 1.00 88.69 118 LEU A C 1
ATOM 898 O O . LEU A 1 118 ? 3.684 12.632 -8.211 1.00 88.69 118 LEU A O 1
ATOM 902 N N . MET A 1 119 ? 2.755 12.205 -10.214 1.00 90.25 119 MET A N 1
ATOM 903 C CA . MET A 1 119 ? 1.442 11.861 -9.655 1.00 90.25 119 MET A CA 1
ATOM 904 C C . MET A 1 119 ? 1.517 10.629 -8.751 1.00 90.25 119 MET A C 1
ATOM 906 O O . MET A 1 119 ? 0.927 10.630 -7.671 1.00 90.25 119 MET A O 1
ATOM 910 N N . GLY A 1 120 ? 2.300 9.619 -9.137 1.00 94.12 120 GLY A N 1
ATOM 911 C CA . GLY A 1 120 ? 2.620 8.473 -8.292 1.00 94.12 120 GLY A CA 1
ATOM 912 C C . GLY A 1 120 ? 3.213 8.897 -6.949 1.00 94.12 120 GLY A C 1
ATOM 913 O O . GLY A 1 120 ? 2.695 8.497 -5.910 1.00 94.12 120 GLY A O 1
ATOM 914 N N . ILE A 1 121 ? 4.234 9.762 -6.952 1.00 92.94 121 ILE A N 1
ATOM 915 C CA . ILE A 1 121 ? 4.885 10.273 -5.730 1.00 92.94 121 ILE A CA 1
ATOM 916 C C . ILE A 1 121 ? 3.881 10.988 -4.830 1.00 92.94 121 ILE A C 1
ATOM 918 O O . ILE A 1 121 ? 3.820 10.699 -3.633 1.00 92.94 121 ILE A O 1
ATOM 922 N N . LEU A 1 122 ? 3.070 11.888 -5.390 1.00 93.38 122 LEU A N 1
ATOM 923 C CA . LEU A 1 122 ? 2.058 12.622 -4.629 1.00 93.38 122 LEU A CA 1
ATOM 924 C C . LEU A 1 122 ? 1.032 11.672 -4.000 1.00 93.38 122 LEU A C 1
ATOM 926 O O . LEU A 1 122 ? 0.740 11.777 -2.808 1.00 93.38 122 LEU A O 1
ATOM 930 N N . LEU A 1 123 ? 0.528 10.703 -4.768 1.00 93.88 123 LEU A N 1
ATOM 931 C CA . LEU A 1 123 ? -0.413 9.702 -4.265 1.00 93.88 123 LEU A CA 1
ATOM 932 C C . LEU A 1 123 ? 0.229 8.804 -3.201 1.00 93.88 123 LEU A C 1
ATOM 934 O O . LEU A 1 123 ? -0.390 8.554 -2.169 1.00 93.88 123 LEU A O 1
ATOM 938 N N . GLY A 1 124 ? 1.471 8.366 -3.402 1.00 94.25 124 GLY A N 1
ATOM 939 C CA . GLY A 1 124 ? 2.214 7.557 -2.434 1.00 94.25 124 GLY A CA 1
ATOM 940 C C . GLY A 1 124 ? 2.474 8.309 -1.138 1.00 94.25 124 GLY A C 1
ATOM 941 O O . GLY A 1 124 ? 2.398 7.729 -0.058 1.00 94.25 124 GLY A O 1
ATOM 942 N N . MET A 1 125 ? 2.704 9.618 -1.230 1.00 91.31 125 MET A N 1
ATOM 943 C CA . MET A 1 125 ? 2.886 10.467 -0.063 1.00 91.31 125 MET A CA 1
ATOM 944 C C . MET A 1 125 ? 1.577 10.661 0.711 1.00 91.31 125 MET A C 1
ATOM 946 O O . MET A 1 125 ? 1.582 10.585 1.934 1.00 91.31 125 MET A O 1
ATOM 950 N N . ILE A 1 126 ? 0.459 10.901 0.017 1.00 90.06 126 ILE A N 1
ATOM 951 C CA . ILE A 1 126 ? -0.807 11.353 0.622 1.00 90.06 126 ILE A CA 1
ATOM 952 C C . ILE A 1 126 ? -1.713 10.188 1.054 1.00 90.06 126 ILE A C 1
ATOM 954 O O . ILE A 1 126 ? -2.298 10.235 2.141 1.00 90.06 126 ILE A O 1
ATOM 958 N N . LEU A 1 127 ? -1.849 9.139 0.234 1.00 89.62 127 LEU A N 1
ATOM 959 C CA . LEU A 1 127 ? -2.831 8.066 0.449 1.00 89.62 127 LEU A CA 1
ATOM 960 C C . LEU A 1 127 ? -2.709 7.370 1.815 1.00 89.62 127 LEU A C 1
ATOM 962 O O . LEU A 1 127 ? -3.746 7.188 2.459 1.00 89.62 127 LEU A O 1
ATOM 966 N N . PRO A 1 128 ? -1.508 7.027 2.326 1.00 85.00 128 PRO A N 1
ATOM 967 C CA . PRO A 1 128 ? -1.387 6.405 3.643 1.00 85.00 128 PRO A CA 1
ATOM 968 C C . PRO A 1 128 ? -1.967 7.265 4.771 1.00 85.00 128 PRO A C 1
ATOM 970 O O . PRO A 1 128 ? -2.588 6.730 5.693 1.00 85.00 128 PRO A O 1
ATOM 973 N N . PHE A 1 129 ? -1.823 8.594 4.690 1.00 84.06 129 PHE A N 1
ATOM 974 C CA . PHE A 1 129 ? -2.400 9.523 5.664 1.00 84.06 129 PHE A CA 1
ATOM 975 C C . PHE A 1 129 ? -3.912 9.646 5.509 1.00 84.06 129 PHE A C 1
ATOM 977 O O . PHE A 1 129 ? -4.613 9.633 6.517 1.00 84.06 129 PHE A O 1
ATOM 984 N N . VAL A 1 130 ? -4.422 9.708 4.275 1.00 82.75 130 VAL A N 1
ATOM 985 C CA . VAL A 1 130 ? -5.871 9.730 4.006 1.00 82.75 130 VAL A CA 1
ATOM 986 C C . VAL A 1 130 ? -6.533 8.475 4.564 1.00 82.75 130 VAL A C 1
ATOM 988 O O . VAL A 1 130 ? -7.505 8.560 5.304 1.00 82.75 130 VAL A O 1
ATOM 991 N N . PHE A 1 131 ? -5.977 7.300 4.289 1.00 79.69 131 PHE A N 1
ATOM 992 C CA . PHE A 1 131 ? -6.507 6.043 4.810 1.00 79.69 131 PHE A CA 1
ATOM 993 C C . PHE A 1 131 ? -6.388 5.932 6.333 1.00 79.69 131 PHE A C 1
ATOM 995 O O . PHE A 1 131 ? -7.262 5.357 6.982 1.00 79.69 131 PHE A O 1
ATOM 1002 N N . SER A 1 132 ? -5.340 6.514 6.918 1.00 79.81 132 SER A N 1
ATOM 1003 C CA . SER A 1 132 ? -5.146 6.532 8.372 1.00 79.81 132 SER A CA 1
ATOM 1004 C C . SER A 1 132 ? -6.033 7.547 9.098 1.00 79.81 132 SER A C 1
ATOM 1006 O O . SER A 1 132 ? -6.345 7.327 10.269 1.00 79.81 132 SER A O 1
ATOM 1008 N N . SER A 1 133 ? -6.462 8.624 8.430 1.00 75.50 133 SER A N 1
ATOM 1009 C CA . SER A 1 133 ? -7.336 9.656 9.006 1.00 75.50 133 SER A CA 1
ATOM 1010 C C . SER A 1 133 ? -8.805 9.229 9.075 1.00 75.50 133 SER A C 1
ATOM 1012 O O . SER A 1 133 ? -9.581 9.800 9.846 1.00 75.50 133 SER A O 1
ATOM 1014 N N . LEU A 1 134 ? -9.192 8.190 8.325 1.00 74.19 134 LEU A N 1
ATOM 1015 C CA . LEU A 1 134 ? -10.519 7.582 8.400 1.00 74.19 134 LEU A CA 1
ATOM 1016 C C . LEU A 1 134 ? -10.709 6.917 9.771 1.00 74.19 134 LEU A C 1
ATOM 1018 O O . LEU A 1 134 ? -10.340 5.761 9.998 1.00 74.19 134 LEU A O 1
ATOM 1022 N N . TYR A 1 135 ? -11.301 7.670 10.701 1.00 63.94 135 TYR A N 1
ATOM 1023 C CA . TYR A 1 135 ? -11.536 7.241 12.076 1.00 63.94 135 TYR A CA 1
ATOM 1024 C C . TYR A 1 135 ? -12.650 6.188 12.136 1.00 63.94 135 TYR A C 1
ATOM 1026 O O . TYR A 1 135 ? -13.829 6.477 12.351 1.00 63.94 135 TYR A O 1
ATOM 1034 N N . LEU A 1 136 ? -12.271 4.933 11.911 1.00 59.81 136 LEU A N 1
ATOM 1035 C CA . LEU A 1 136 ? -13.162 3.783 11.989 1.00 59.81 136 LEU A CA 1
ATOM 1036 C C . LEU A 1 136 ? -12.866 2.976 13.249 1.00 59.81 136 LEU A C 1
ATOM 1038 O O . LEU A 1 136 ? -11.710 2.690 13.572 1.00 59.81 136 LEU A O 1
ATOM 1042 N N . ARG A 1 137 ? -13.935 2.563 13.941 1.00 62.06 137 ARG A N 1
ATOM 1043 C CA . ARG A 1 137 ? -13.833 1.603 15.046 1.00 62.06 137 ARG A CA 1
ATOM 1044 C C . ARG A 1 137 ? -13.127 0.338 14.552 1.00 62.06 137 ARG A C 1
ATOM 1046 O O . ARG A 1 137 ? -13.313 -0.080 1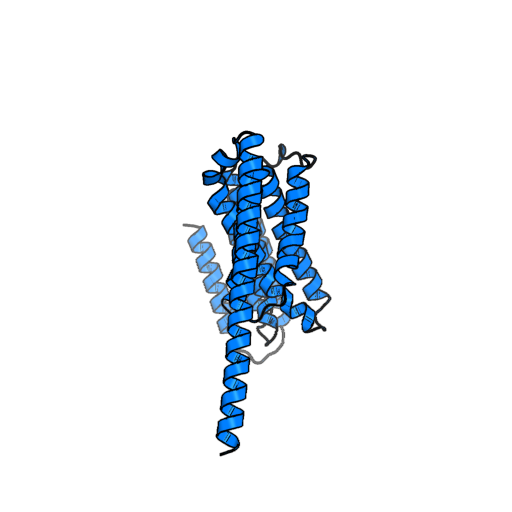3.409 1.00 62.06 137 ARG A O 1
ATOM 1053 N N . GLN A 1 138 ? -12.300 -0.248 15.413 1.00 67.81 138 GLN A N 1
ATOM 1054 C CA . GLN A 1 138 ? -11.623 -1.510 15.121 1.00 67.81 138 GLN A CA 1
ATOM 1055 C C . GLN A 1 138 ? -12.656 -2.592 14.758 1.00 67.81 138 GLN A C 1
ATOM 1057 O O . GLN A 1 138 ? -13.747 -2.621 15.326 1.00 67.81 138 GLN A O 1
ATOM 1062 N N . GLY A 1 139 ? -12.325 -3.450 13.789 1.00 67.25 139 GLY A N 1
ATOM 1063 C CA . GLY A 1 139 ? -13.200 -4.526 13.320 1.00 67.25 139 GLY A CA 1
ATOM 1064 C C . GLY A 1 139 ? -13.276 -4.639 11.797 1.00 67.25 139 GLY A C 1
ATOM 1065 O O . GLY A 1 139 ? -12.570 -3.947 11.059 1.00 67.25 139 GLY A O 1
ATOM 1066 N N . LEU A 1 140 ? -14.168 -5.513 11.326 1.00 68.75 140 LEU A N 1
ATOM 1067 C CA . LEU A 1 140 ? -14.318 -5.877 9.912 1.00 68.75 140 LEU A CA 1
ATOM 1068 C C . LEU A 1 140 ? -14.636 -4.668 9.015 1.00 68.75 140 LEU A C 1
ATOM 1070 O O . LEU A 1 140 ? -14.089 -4.553 7.924 1.00 68.75 140 LEU A O 1
ATOM 1074 N N . ALA A 1 141 ? -15.429 -3.711 9.506 1.00 67.56 141 ALA A N 1
ATOM 1075 C CA . ALA A 1 141 ? -15.718 -2.472 8.786 1.00 67.56 141 ALA A CA 1
ATOM 1076 C C . ALA A 1 141 ? -14.453 -1.662 8.462 1.00 67.56 141 ALA A C 1
ATOM 1078 O O . ALA A 1 141 ? -14.347 -1.123 7.365 1.00 67.56 141 ALA A O 1
ATOM 1079 N N . ARG A 1 142 ? -13.472 -1.602 9.373 1.00 71.06 142 ARG A N 1
ATOM 1080 C CA . ARG A 1 142 ? -12.203 -0.905 9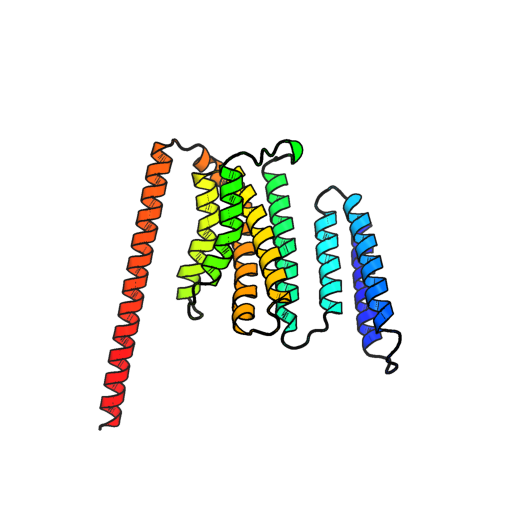.118 1.00 71.06 142 ARG A CA 1
ATOM 1081 C C . ARG A 1 142 ? -11.367 -1.635 8.074 1.00 71.06 142 ARG A C 1
ATOM 1083 O O . ARG A 1 142 ? -10.823 -0.991 7.187 1.00 71.06 142 ARG A O 1
ATOM 1090 N N . VAL A 1 143 ? -11.300 -2.964 8.141 1.00 71.00 143 VAL A N 1
ATOM 1091 C CA . VAL A 1 143 ? -10.597 -3.773 7.129 1.00 71.00 143 VAL A CA 1
ATOM 1092 C C . VAL A 1 143 ? -11.209 -3.549 5.743 1.00 71.00 143 VAL A C 1
ATOM 1094 O O . VAL A 1 143 ? -10.485 -3.287 4.788 1.00 71.00 143 VAL A O 1
ATOM 1097 N N . LEU A 1 144 ? -12.538 -3.559 5.645 1.00 70.69 144 LEU A N 1
ATOM 1098 C CA . LEU A 1 144 ? -13.263 -3.379 4.386 1.00 70.69 144 LEU A CA 1
ATOM 1099 C C . LEU A 1 144 ? -13.213 -1.951 3.823 1.00 70.69 144 LEU A C 1
ATOM 1101 O O . LEU A 1 144 ? -13.204 -1.779 2.608 1.00 70.69 144 LEU A O 1
ATOM 1105 N N . LEU A 1 145 ? -13.205 -0.926 4.677 1.00 72.44 145 LEU A N 1
ATOM 1106 C CA . LEU A 1 145 ? -13.233 0.479 4.249 1.00 72.44 145 LEU A CA 1
ATOM 1107 C C . LEU A 1 145 ? -11.849 1.109 4.093 1.00 72.44 145 LEU A C 1
ATOM 1109 O O . LEU A 1 145 ? -11.728 2.122 3.415 1.00 72.44 145 LEU A O 1
ATOM 1113 N N . VAL A 1 146 ? -10.822 0.549 4.731 1.00 78.12 146 VAL A N 1
ATOM 1114 C CA . VAL A 1 146 ? -9.455 1.093 4.699 1.00 78.12 146 VAL A CA 1
ATOM 1115 C C . VAL A 1 146 ? -8.501 0.103 4.055 1.00 78.12 146 VAL A C 1
ATOM 1117 O O . VAL A 1 146 ? -7.784 0.470 3.133 1.00 78.12 146 VAL A O 1
ATOM 1120 N N . GLY A 1 147 ? -8.518 -1.155 4.502 1.00 76.69 147 GLY A N 1
ATOM 1121 C CA . GLY A 1 147 ? -7.607 -2.189 4.009 1.00 76.69 147 GLY A CA 1
ATOM 1122 C C . GLY A 1 147 ? -7.858 -2.572 2.552 1.00 76.69 147 GLY A C 1
ATOM 1123 O O . GLY A 1 147 ? -6.915 -2.662 1.774 1.00 76.69 147 GLY A O 1
ATOM 1124 N N . LEU A 1 148 ? -9.121 -2.766 2.158 1.00 78.38 148 LEU A N 1
ATOM 1125 C CA . LEU A 1 148 ? -9.438 -3.117 0.771 1.00 78.38 148 LEU A CA 1
ATOM 1126 C C . LEU A 1 148 ? -9.112 -1.964 -0.200 1.00 78.38 148 LEU A C 1
ATOM 1128 O O . LEU A 1 148 ? -8.391 -2.215 -1.164 1.00 78.38 148 LEU A O 1
ATOM 1132 N N . PRO A 1 149 ? -9.534 -0.702 0.034 1.00 79.56 149 PRO A N 1
ATOM 1133 C CA . PRO A 1 149 ? -9.146 0.400 -0.846 1.00 79.56 149 PRO A CA 1
ATOM 1134 C C . PRO A 1 149 ? -7.639 0.657 -0.876 1.00 79.56 149 PRO A C 1
ATOM 1136 O O . PRO A 1 149 ? -7.106 0.950 -1.946 1.00 79.56 149 PRO A O 1
ATOM 1139 N N . SER A 1 150 ? -6.928 0.508 0.249 1.00 83.69 150 SER A N 1
ATOM 1140 C CA . SER A 1 150 ? -5.472 0.668 0.250 1.00 83.69 150 SER A CA 1
ATOM 1141 C C . SER A 1 150 ? -4.780 -0.424 -0.562 1.00 83.69 150 SER A C 1
ATOM 1143 O O . SER A 1 150 ? -3.892 -0.106 -1.343 1.00 83.69 150 SER A O 1
ATOM 1145 N N . ALA A 1 151 ? -5.228 -1.679 -0.471 1.00 82.69 151 ALA A N 1
ATOM 1146 C CA . ALA A 1 151 ? -4.711 -2.768 -1.297 1.00 82.69 151 ALA A CA 1
ATOM 1147 C C . ALA A 1 151 ? -5.058 -2.593 -2.786 1.00 82.69 151 ALA A C 1
ATOM 1149 O O . ALA A 1 151 ? -4.241 -2.896 -3.646 1.00 82.69 151 ALA A O 1
ATOM 1150 N N . LEU A 1 152 ? -6.244 -2.077 -3.115 1.00 84.38 152 LEU A N 1
ATOM 1151 C CA . LEU A 1 152 ? -6.635 -1.833 -4.506 1.00 84.38 152 LEU A CA 1
ATOM 1152 C C . LEU A 1 152 ? -5.893 -0.644 -5.127 1.00 84.38 152 LEU A C 1
ATOM 1154 O O . LEU A 1 152 ? -5.641 -0.653 -6.327 1.00 84.38 152 LEU A O 1
ATOM 1158 N N . SER A 1 153 ? -5.511 0.363 -4.338 1.00 88.81 153 SER A N 1
ATOM 1159 C CA . SER A 1 153 ? -4.919 1.605 -4.859 1.00 88.81 153 SER A CA 1
ATOM 1160 C C . SER A 1 153 ? -3.665 1.380 -5.727 1.00 88.81 153 SER A C 1
ATOM 1162 O O . SER A 1 153 ? -3.649 1.880 -6.852 1.00 88.81 153 SER A O 1
ATOM 1164 N N . PRO A 1 154 ? -2.650 0.592 -5.309 1.00 89.00 154 PRO A N 1
ATOM 1165 C CA . PRO A 1 154 ? -1.511 0.263 -6.165 1.00 89.00 154 PRO A CA 1
ATOM 1166 C C . PRO A 1 154 ? -1.894 -0.478 -7.448 1.00 89.00 154 PRO A C 1
ATOM 1168 O O . PRO A 1 154 ? -1.296 -0.227 -8.489 1.00 89.00 154 PRO A O 1
ATOM 1171 N N . LEU A 1 155 ? -2.899 -1.361 -7.396 1.00 87.88 155 LEU A N 1
ATOM 1172 C CA . LEU A 1 155 ? -3.365 -2.110 -8.570 1.00 87.88 155 LEU A CA 1
ATOM 1173 C C . LEU A 1 155 ? -4.019 -1.178 -9.590 1.00 87.88 155 LEU A C 1
ATOM 1175 O O . LEU A 1 155 ? -3.758 -1.294 -10.783 1.00 87.88 155 LEU A O 1
ATOM 1179 N N . LEU A 1 156 ? -4.837 -0.232 -9.120 1.00 89.06 156 LEU A N 1
ATOM 1180 C CA . LEU A 1 156 ? -5.439 0.790 -9.975 1.00 89.06 156 LEU A CA 1
ATOM 1181 C C . LEU A 1 156 ? -4.361 1.688 -10.583 1.00 89.06 156 LEU A C 1
ATOM 1183 O O . LEU A 1 156 ? -4.429 2.001 -11.769 1.00 89.06 156 LEU A O 1
ATOM 1187 N N . ILE A 1 157 ? -3.343 2.055 -9.801 1.00 91.88 157 ILE A N 1
ATOM 1188 C CA . ILE A 1 157 ? -2.240 2.873 -10.306 1.00 91.88 157 ILE A CA 1
ATOM 1189 C C . ILE A 1 157 ? -1.461 2.139 -11.396 1.00 91.88 157 ILE A C 1
ATOM 1191 O O . ILE A 1 157 ? -1.263 2.696 -12.475 1.00 91.88 157 ILE A O 1
ATOM 1195 N N . LEU A 1 158 ? -1.104 0.876 -11.157 1.00 87.94 158 LEU A N 1
ATOM 1196 C CA . LEU A 1 158 ? -0.456 0.019 -12.149 1.00 87.94 158 LEU A CA 1
ATOM 1197 C C . LEU A 1 158 ? -1.310 -0.142 -13.414 1.00 87.94 158 LEU A C 1
ATOM 1199 O O . LEU A 1 158 ? -0.796 0.000 -14.520 1.00 87.94 158 LEU A O 1
ATOM 1203 N N . ALA A 1 159 ? -2.613 -0.389 -13.271 1.00 87.12 159 ALA A N 1
ATOM 1204 C CA . ALA A 1 159 ? -3.503 -0.626 -14.405 1.00 87.12 159 ALA A CA 1
ATOM 1205 C C . ALA A 1 159 ? -3.711 0.623 -15.284 1.00 87.12 159 ALA A C 1
ATOM 1207 O O . ALA A 1 159 ? -3.730 0.522 -16.512 1.00 87.12 159 ALA A O 1
ATOM 1208 N N . PHE A 1 160 ? -3.878 1.804 -14.678 1.00 87.38 160 PHE A N 1
ATOM 1209 C CA . PHE A 1 160 ? -4.191 3.029 -15.424 1.00 87.38 160 PHE A CA 1
ATOM 1210 C C . PHE A 1 160 ? -2.955 3.807 -15.862 1.00 87.38 160 PHE A C 1
ATOM 1212 O O . PHE A 1 160 ? -2.908 4.269 -17.006 1.00 87.38 160 PHE A O 1
ATOM 1219 N N . TRP A 1 161 ? -1.966 3.934 -14.977 1.00 90.44 161 TRP A N 1
ATOM 1220 C CA . TRP A 1 161 ? -0.794 4.785 -15.183 1.00 90.44 161 TRP A CA 1
ATOM 1221 C C . TRP A 1 161 ? 0.508 4.010 -15.401 1.00 90.44 161 TRP A C 1
ATOM 1223 O O . TRP A 1 161 ? 1.489 4.610 -15.830 1.00 90.44 161 TRP A O 1
ATOM 1233 N N . GLY A 1 162 ? 0.511 2.692 -15.195 1.00 90.44 162 GLY A N 1
ATOM 1234 C CA . GLY A 1 162 ? 1.647 1.838 -15.529 1.00 90.44 162 GLY A CA 1
ATOM 1235 C C . GLY A 1 162 ? 2.739 1.772 -14.457 1.00 90.44 162 GLY A C 1
ATOM 1236 O O . GLY A 1 162 ? 2.558 2.250 -13.329 1.00 90.44 162 GLY A O 1
ATOM 1237 N N . PRO A 1 163 ? 3.879 1.143 -14.795 1.00 90.75 163 PRO A N 1
ATOM 1238 C CA . PRO A 1 163 ? 4.968 0.895 -13.854 1.00 90.75 163 PRO A CA 1
ATOM 1239 C C . PRO A 1 163 ? 5.667 2.180 -13.386 1.00 90.75 163 PRO A C 1
ATOM 1241 O O . PRO A 1 163 ? 6.075 2.232 -12.228 1.00 90.75 163 PRO A O 1
ATOM 1244 N N . ASP A 1 164 ? 5.723 3.237 -14.204 1.00 91.00 164 ASP A N 1
ATOM 1245 C CA . ASP A 1 164 ? 6.342 4.523 -13.833 1.00 91.00 164 ASP A CA 1
ATOM 1246 C C . ASP A 1 164 ? 5.602 5.207 -12.673 1.00 91.00 164 ASP A C 1
ATOM 1248 O O . ASP A 1 164 ? 6.198 5.680 -11.703 1.00 91.00 164 ASP A O 1
ATOM 1252 N N . ALA A 1 165 ? 4.267 5.207 -12.720 1.00 92.56 165 ALA A N 1
ATOM 1253 C CA . ALA A 1 165 ? 3.456 5.738 -11.630 1.00 92.56 165 ALA A CA 1
ATOM 1254 C C . ALA A 1 165 ? 3.520 4.859 -10.379 1.00 92.56 165 ALA A C 1
ATOM 1256 O O . ALA A 1 165 ? 3.464 5.376 -9.264 1.00 92.56 165 ALA A O 1
ATOM 1257 N N . ALA A 1 166 ? 3.655 3.540 -10.539 1.00 93.69 166 ALA A N 1
ATOM 1258 C CA . ALA A 1 166 ? 3.851 2.631 -9.415 1.00 93.69 166 ALA A CA 1
ATOM 1259 C C . ALA A 1 166 ? 5.228 2.813 -8.761 1.00 93.69 166 ALA A C 1
ATOM 1261 O O . ALA A 1 166 ? 5.330 2.786 -7.535 1.00 93.69 166 ALA A O 1
ATOM 1262 N N . LEU A 1 167 ? 6.269 3.081 -9.551 1.00 93.00 167 LEU A N 1
ATOM 1263 C CA . LEU A 1 167 ? 7.572 3.490 -9.042 1.00 93.00 167 LEU A CA 1
ATOM 1264 C C . LEU A 1 167 ? 7.452 4.791 -8.243 1.00 93.00 167 LEU A C 1
ATOM 1266 O O . LEU A 1 167 ? 7.890 4.855 -7.093 1.00 93.00 167 LEU A O 1
ATOM 1270 N N . GLY A 1 168 ? 6.797 5.801 -8.824 1.00 93.38 168 GLY A N 1
ATOM 1271 C CA . GLY A 1 168 ? 6.505 7.055 -8.136 1.00 93.38 168 GLY A CA 1
ATOM 1272 C C . GLY A 1 168 ? 5.758 6.824 -6.822 1.00 93.38 168 GLY A C 1
ATOM 1273 O O . GLY A 1 168 ? 6.153 7.357 -5.787 1.00 93.38 168 GLY A O 1
ATOM 1274 N N . LEU A 1 169 ? 4.736 5.961 -6.828 1.00 95.62 169 LEU A N 1
ATOM 1275 C CA . LEU A 1 169 ? 3.996 5.553 -5.633 1.00 95.62 169 LEU A CA 1
ATOM 1276 C C . LEU A 1 169 ? 4.939 4.999 -4.563 1.00 95.62 169 LEU A C 1
ATOM 1278 O O . LEU A 1 169 ? 4.894 5.469 -3.431 1.00 95.62 169 LEU A O 1
ATOM 1282 N N . LEU A 1 170 ? 5.809 4.045 -4.901 1.00 94.25 170 LEU A N 1
ATOM 1283 C CA . LEU A 1 170 ? 6.753 3.440 -3.954 1.00 94.25 170 LEU A CA 1
ATOM 1284 C C . LEU A 1 170 ? 7.713 4.473 -3.345 1.00 94.25 170 LEU A C 1
ATOM 1286 O O . LEU A 1 170 ? 7.933 4.460 -2.132 1.00 94.25 170 LEU A O 1
ATOM 1290 N N . VAL A 1 171 ? 8.224 5.408 -4.150 1.00 92.94 171 VAL A N 1
ATOM 1291 C CA . VAL A 1 171 ? 9.036 6.538 -3.661 1.00 92.94 171 VAL A CA 1
ATOM 1292 C C . VAL A 1 171 ? 8.221 7.415 -2.704 1.00 92.94 171 VAL A C 1
ATOM 1294 O O . VAL A 1 171 ? 8.679 7.738 -1.605 1.00 92.94 171 VAL A O 1
ATOM 1297 N N . GLY A 1 172 ? 6.983 7.747 -3.076 1.00 93.50 172 GLY A N 1
ATOM 1298 C CA . GLY A 1 172 ? 6.054 8.499 -2.237 1.00 93.50 172 GLY A CA 1
ATOM 1299 C C . GLY A 1 172 ? 5.746 7.804 -0.907 1.00 93.50 172 GLY A C 1
ATOM 1300 O O . GLY A 1 172 ? 5.695 8.470 0.124 1.00 93.50 172 GLY A O 1
ATOM 1301 N N . LEU A 1 173 ? 5.605 6.474 -0.893 1.00 92.00 173 LEU A N 1
ATOM 1302 C CA . LEU A 1 173 ? 5.351 5.680 0.318 1.00 92.00 173 LEU A CA 1
ATOM 1303 C C . LEU A 1 173 ? 6.531 5.724 1.301 1.00 92.00 173 LEU A C 1
ATOM 1305 O O . LEU A 1 173 ? 6.311 5.819 2.513 1.00 92.00 173 LEU A O 1
ATOM 1309 N N . VAL A 1 174 ? 7.771 5.692 0.798 1.00 89.69 174 VAL A N 1
ATOM 1310 C CA . VAL A 1 174 ? 8.980 5.895 1.618 1.00 89.69 174 VAL A CA 1
ATOM 1311 C C . VAL A 1 174 ? 8.989 7.313 2.195 1.00 89.69 174 VAL A C 1
ATOM 1313 O O . VAL A 1 174 ? 9.200 7.491 3.397 1.00 89.69 174 VAL A O 1
ATOM 1316 N N . ALA A 1 175 ? 8.681 8.321 1.372 1.00 86.44 175 ALA A N 1
ATOM 1317 C CA . ALA A 1 175 ? 8.607 9.711 1.816 1.00 86.44 175 ALA A CA 1
ATOM 1318 C C . ALA A 1 175 ? 7.503 9.937 2.867 1.00 86.44 175 ALA A C 1
ATOM 1320 O O . ALA A 1 175 ? 7.740 10.618 3.865 1.00 86.44 175 ALA A O 1
ATOM 1321 N N . ALA A 1 176 ? 6.330 9.312 2.708 1.00 87.44 176 ALA A N 1
ATOM 1322 C CA . ALA A 1 176 ? 5.240 9.355 3.685 1.00 87.44 176 ALA A CA 1
ATOM 1323 C C . ALA A 1 176 ? 5.692 8.851 5.058 1.00 87.44 176 ALA A C 1
ATOM 1325 O O . ALA A 1 176 ? 5.370 9.441 6.089 1.00 87.44 176 ALA A O 1
ATOM 1326 N N . GLN A 1 177 ? 6.462 7.764 5.091 1.00 85.19 177 GLN A N 1
ATOM 1327 C CA . GLN A 1 177 ? 6.944 7.207 6.347 1.00 85.19 177 GLN A CA 1
ATOM 1328 C C . GLN A 1 177 ? 8.065 8.041 6.967 1.00 85.19 177 GLN A C 1
ATOM 1330 O O . GLN A 1 177 ? 8.058 8.227 8.183 1.00 85.19 177 GLN A O 1
ATOM 1335 N N . ALA A 1 178 ? 8.970 8.604 6.161 1.00 81.75 178 ALA A N 1
ATOM 1336 C CA . ALA A 1 178 ? 9.959 9.568 6.646 1.00 81.75 178 ALA A CA 1
ATOM 1337 C C . ALA A 1 178 ? 9.276 10.801 7.264 1.00 81.75 178 ALA A C 1
ATOM 1339 O O . ALA A 1 178 ? 9.640 11.236 8.358 1.00 81.75 178 ALA A O 1
ATOM 1340 N N . PHE A 1 179 ? 8.224 11.309 6.617 1.00 82.19 179 PHE A N 1
ATOM 1341 C CA . PHE A 1 179 ? 7.418 12.409 7.139 1.00 82.19 179 PHE A CA 1
ATOM 1342 C C . PHE A 1 179 ? 6.674 12.020 8.424 1.00 82.19 179 PHE A C 1
ATOM 1344 O O . PHE A 1 179 ? 6.690 12.764 9.399 1.00 82.19 179 PHE A O 1
ATOM 1351 N N . SER A 1 180 ? 6.084 10.822 8.474 1.00 82.38 180 SER A N 1
ATOM 1352 C CA . SER A 1 180 ? 5.434 10.281 9.676 1.00 82.38 180 SER A CA 1
ATOM 1353 C C . SER A 1 180 ? 6.411 10.140 10.850 1.00 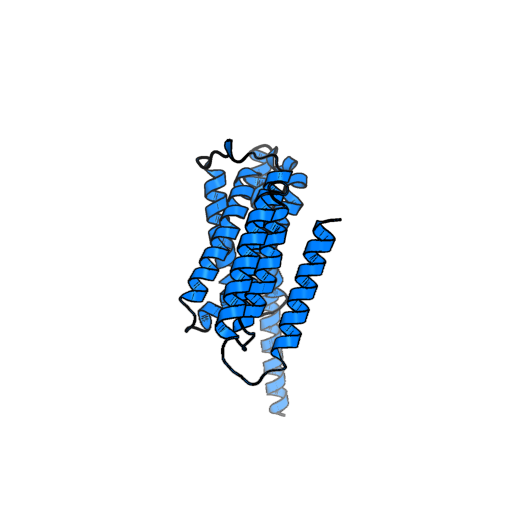82.38 180 SER A C 1
ATOM 1355 O O . SER A 1 180 ? 6.048 10.437 11.990 1.00 82.38 180 SER A O 1
ATOM 1357 N N . LEU A 1 181 ? 7.655 9.732 10.583 1.00 78.81 181 LEU A N 1
ATOM 1358 C CA . LEU A 1 181 ? 8.713 9.657 11.587 1.00 78.81 181 LEU A CA 1
ATOM 1359 C C . LEU A 1 181 ? 9.089 11.055 12.092 1.00 78.81 181 LEU A C 1
ATOM 1361 O O . LEU A 1 181 ? 9.144 11.268 13.301 1.00 78.81 181 LEU A O 1
ATOM 1365 N N . LEU A 1 182 ? 9.274 12.026 11.196 1.00 75.25 182 LEU A N 1
ATOM 1366 C CA . LEU A 1 182 ? 9.562 13.413 11.574 1.00 75.25 182 LEU A CA 1
ATOM 1367 C C . LEU A 1 182 ? 8.431 14.013 12.421 1.00 75.25 182 LEU A C 1
ATOM 1369 O O . LEU A 1 182 ? 8.686 14.593 13.476 1.00 75.25 182 LEU A O 1
ATOM 1373 N N . LEU A 1 183 ? 7.175 13.793 12.022 1.00 75.50 183 LEU A N 1
ATOM 1374 C CA . LEU A 1 183 ? 6.009 14.190 12.810 1.00 75.50 183 LEU A CA 1
ATOM 1375 C C . LEU A 1 183 ? 5.998 13.523 14.188 1.00 75.50 183 LEU A C 1
ATOM 1377 O O . LEU A 1 183 ? 5.619 14.169 15.161 1.00 75.50 183 LEU A O 1
ATOM 1381 N N . SER A 1 184 ? 6.438 12.266 14.300 1.00 72.88 184 SER A N 1
ATOM 1382 C CA . SER A 1 184 ? 6.497 11.567 15.589 1.00 72.88 184 SER A CA 1
ATOM 1383 C C . SER A 1 184 ? 7.478 12.194 16.579 1.00 72.88 184 SER A C 1
ATOM 1385 O O . SER A 1 184 ? 7.187 12.242 17.775 1.00 72.88 184 SER A O 1
ATOM 1387 N N . LEU A 1 185 ? 8.595 12.730 16.080 1.00 69.81 185 LEU A N 1
ATOM 1388 C CA . LEU A 1 185 ? 9.590 13.431 16.891 1.00 69.81 185 LEU A CA 1
ATOM 1389 C C . LEU A 1 185 ? 9.052 14.771 17.397 1.00 69.81 185 LEU A C 1
ATOM 1391 O O . LEU A 1 185 ? 9.270 15.123 18.552 1.00 69.81 185 LEU A O 1
ATOM 1395 N N . ILE A 1 186 ? 8.301 15.487 16.557 1.00 72.50 186 ILE A N 1
ATOM 1396 C CA . ILE A 1 186 ? 7.689 16.773 16.918 1.00 72.50 186 ILE A CA 1
ATOM 1397 C C . ILE A 1 186 ? 6.511 16.566 17.880 1.00 72.50 186 ILE A C 1
ATOM 1399 O O . ILE A 1 186 ? 6.281 17.362 18.786 1.00 72.50 186 ILE A O 1
ATOM 1403 N N . SER A 1 187 ? 5.752 15.483 17.706 1.00 68.25 187 SER A N 1
ATOM 1404 C CA . SER A 1 187 ? 4.469 15.291 18.375 1.00 68.25 187 SER A CA 1
ATOM 1405 C C . SER A 1 187 ? 4.532 14.476 19.669 1.00 68.25 187 SER A C 1
ATOM 1407 O O . SER A 1 187 ? 3.494 13.968 20.093 1.00 68.25 187 SER A O 1
ATOM 1409 N N . GLN A 1 188 ? 5.706 14.298 20.287 1.00 63.75 188 GLN A N 1
ATOM 1410 C CA . GLN A 1 188 ? 5.883 13.424 21.462 1.00 63.75 188 GLN A CA 1
ATOM 1411 C C . GLN A 1 188 ? 4.957 13.765 22.649 1.00 63.75 188 GLN A C 1
ATOM 1413 O O . GLN A 1 188 ? 4.757 12.933 23.530 1.00 63.75 188 GLN A O 1
ATOM 1418 N N . GLN A 1 189 ? 4.349 14.955 22.653 1.00 60.00 189 GLN A N 1
ATOM 1419 C CA . GLN A 1 189 ? 3.451 15.430 23.706 1.00 60.00 189 GLN A CA 1
ATOM 1420 C C . GLN A 1 189 ? 1.950 15.258 23.398 1.00 60.00 189 GLN A C 1
ATOM 1422 O O . GLN A 1 189 ? 1.136 15.454 24.297 1.00 60.00 189 GLN A O 1
ATOM 1427 N N . ASN A 1 190 ? 1.548 14.885 22.171 1.00 66.50 190 ASN A N 1
ATOM 1428 C CA . ASN A 1 190 ? 0.130 14.771 21.806 1.00 66.50 190 ASN A CA 1
ATOM 1429 C C . ASN A 1 190 ? -0.286 13.302 21.553 1.00 66.50 190 ASN A C 1
ATOM 1431 O O . ASN A 1 190 ? 0.150 12.685 20.580 1.00 66.50 190 ASN A O 1
ATOM 1435 N N . PRO A 1 191 ? -1.164 12.707 22.381 1.00 63.69 191 PRO A N 1
ATOM 1436 C CA . PRO A 1 191 ? -1.604 11.322 22.197 1.00 63.69 191 PRO A CA 1
ATOM 1437 C C . PRO A 1 191 ? -2.416 11.103 20.908 1.00 63.69 191 PRO A C 1
ATOM 1439 O O . PRO A 1 191 ? -2.460 9.982 20.396 1.00 63.69 191 PRO A O 1
ATOM 1442 N N . LEU A 1 192 ? -3.033 12.155 20.351 1.00 63.66 192 LEU A N 1
ATOM 1443 C CA . LEU A 1 192 ? -3.833 12.061 19.126 1.00 63.66 192 LEU A CA 1
ATOM 1444 C C . LEU A 1 192 ? -2.969 11.830 17.881 1.00 63.66 192 LEU A C 1
ATOM 1446 O O . LEU A 1 192 ? -3.335 11.024 17.025 1.00 63.66 192 LEU A O 1
ATOM 1450 N N . SER A 1 193 ? -1.800 12.466 17.792 1.00 63.22 193 SER A N 1
ATOM 1451 C CA . SER A 1 193 ? -0.874 12.279 16.667 1.00 63.22 193 SER A CA 1
ATOM 1452 C C . SER A 1 193 ? -0.182 10.913 16.709 1.00 63.22 193 SER A C 1
ATOM 1454 O O . SER A 1 193 ? 0.080 10.312 15.666 1.00 63.22 193 SER A O 1
ATOM 1456 N N . ALA A 1 194 ? 0.034 10.358 17.906 1.00 63.09 194 ALA A N 1
ATOM 1457 C CA . ALA A 1 194 ? 0.601 9.023 18.083 1.00 63.09 194 ALA A CA 1
ATOM 1458 C C . ALA A 1 194 ? -0.323 7.891 17.588 1.00 63.09 194 ALA A C 1
ATOM 1460 O O . ALA A 1 194 ? 0.148 6.779 17.333 1.00 63.09 194 ALA A O 1
ATOM 1461 N N . ALA A 1 195 ? -1.633 8.133 17.465 1.00 66.56 195 ALA A N 1
ATOM 1462 C CA . ALA A 1 195 ? -2.603 7.118 17.046 1.00 66.56 195 ALA A CA 1
ATOM 1463 C C . ALA A 1 195 ? -2.571 6.824 15.531 1.00 66.56 195 ALA A C 1
ATOM 1465 O O . ALA A 1 195 ? -2.994 5.747 15.108 1.00 66.56 195 ALA A O 1
ATOM 1466 N N . TRP A 1 196 ? -2.059 7.753 14.717 1.00 67.19 196 TRP A N 1
ATOM 1467 C CA . TRP A 1 196 ? -2.085 7.663 13.247 1.00 67.19 196 TRP A CA 1
ATOM 1468 C C . TRP A 1 196 ? -0.796 7.048 12.686 1.00 67.19 196 TRP A C 1
ATOM 1470 O O . TRP A 1 196 ? -0.777 6.472 11.604 1.00 67.19 196 TRP A O 1
ATOM 1480 N N . GLN A 1 197 ? 0.266 7.094 13.482 1.00 66.62 197 GLN A N 1
ATOM 1481 C CA . GLN A 1 197 ? 1.627 6.691 13.150 1.00 66.62 197 GLN A CA 1
ATOM 1482 C C . GLN A 1 197 ? 1.796 5.210 12.777 1.00 66.62 197 GLN A C 1
ATOM 1484 O O . GLN A 1 197 ? 2.470 4.897 11.794 1.00 66.62 197 GLN A O 1
ATOM 1489 N N . ALA A 1 198 ? 1.210 4.292 13.550 1.00 67.75 198 ALA A N 1
ATOM 1490 C CA . ALA A 1 198 ? 1.297 2.857 13.265 1.00 67.75 198 ALA A CA 1
ATOM 1491 C C . ALA A 1 198 ? 0.447 2.437 12.043 1.00 67.75 198 ALA A C 1
ATOM 1493 O O . ALA A 1 198 ? 0.960 1.699 11.200 1.00 67.75 198 ALA A O 1
ATOM 1494 N N . PRO A 1 199 ? -0.803 2.928 11.878 1.00 74.88 199 PRO A N 1
ATOM 1495 C CA . PRO A 1 199 ? -1.584 2.707 10.661 1.00 74.88 199 PRO A CA 1
ATOM 1496 C C . PRO A 1 199 ? -0.879 3.151 9.376 1.00 74.88 199 PRO A C 1
ATOM 1498 O O . PRO A 1 199 ? -0.867 2.376 8.425 1.00 74.88 199 PRO A O 1
ATOM 1501 N N . VAL A 1 200 ? -0.240 4.330 9.362 1.00 78.31 200 VAL A N 1
ATOM 1502 C CA . VAL A 1 200 ? 0.491 4.830 8.180 1.00 78.31 200 VAL A CA 1
ATOM 1503 C C . VAL A 1 200 ? 1.594 3.854 7.775 1.00 78.31 200 VAL A C 1
ATOM 1505 O O . VAL A 1 200 ? 1.661 3.455 6.616 1.00 78.31 200 VAL A O 1
ATOM 1508 N N . GLY A 1 201 ? 2.417 3.406 8.731 1.00 78.06 201 GLY A N 1
ATOM 1509 C CA . GLY A 1 201 ? 3.499 2.455 8.465 1.00 78.06 201 GLY A CA 1
ATOM 1510 C C . GLY A 1 201 ? 3.006 1.156 7.820 1.00 78.06 201 GLY A C 1
ATOM 1511 O O . GLY A 1 201 ? 3.533 0.743 6.787 1.00 78.06 201 GLY A O 1
ATOM 1512 N N . LEU A 1 202 ? 1.961 0.552 8.395 1.00 78.94 202 LEU A N 1
ATOM 1513 C CA . LEU A 1 202 ? 1.387 -0.714 7.924 1.00 78.94 202 LEU A CA 1
ATOM 1514 C C . LEU A 1 202 ? 0.656 -0.578 6.585 1.00 78.94 202 LEU A C 1
ATOM 1516 O O . LEU A 1 202 ? 0.794 -1.448 5.728 1.00 78.94 202 LEU A O 1
ATOM 1520 N N . ILE A 1 203 ? -0.102 0.505 6.390 1.00 81.12 203 ILE A N 1
ATOM 1521 C CA . ILE A 1 203 ? -0.802 0.776 5.128 1.00 81.12 203 ILE A CA 1
ATOM 1522 C C . ILE A 1 203 ? 0.216 0.973 4.010 1.00 81.12 203 ILE A C 1
ATOM 1524 O O . ILE A 1 203 ? 0.076 0.345 2.963 1.00 81.12 203 ILE A O 1
ATOM 1528 N N . SER A 1 204 ? 1.267 1.766 4.242 1.00 85.88 204 SER A N 1
ATOM 1529 C CA . SER A 1 204 ? 2.314 1.963 3.242 1.00 85.88 204 SER A CA 1
ATOM 1530 C C . SER A 1 204 ? 3.013 0.656 2.877 1.00 85.88 204 SER A C 1
ATOM 1532 O O . SER A 1 204 ? 3.235 0.402 1.699 1.00 85.88 204 SER A O 1
ATOM 1534 N N . LEU A 1 205 ? 3.320 -0.194 3.863 1.00 80.50 205 LEU A N 1
ATOM 1535 C CA . LEU A 1 205 ? 3.946 -1.496 3.616 1.00 80.50 205 LEU A CA 1
ATOM 1536 C C . LEU A 1 205 ? 3.028 -2.426 2.816 1.00 80.50 205 LEU A C 1
ATOM 1538 O O . LEU A 1 205 ? 3.467 -3.040 1.847 1.00 80.50 205 LEU A O 1
ATOM 1542 N N . GLY A 1 206 ? 1.742 -2.488 3.171 1.00 79.88 206 GLY A N 1
ATOM 1543 C CA . GLY A 1 206 ? 0.748 -3.248 2.413 1.00 79.88 206 GLY A CA 1
ATOM 1544 C C . GLY A 1 206 ? 0.626 -2.760 0.968 1.00 79.88 206 GLY A C 1
ATOM 1545 O O . GLY A 1 206 ? 0.638 -3.570 0.044 1.00 79.88 206 GLY A O 1
ATOM 1546 N N . MET A 1 207 ? 0.583 -1.441 0.761 1.00 85.50 207 MET A N 1
ATOM 1547 C CA . MET A 1 207 ? 0.541 -0.837 -0.572 1.00 85.50 207 MET A CA 1
ATOM 1548 C C . MET A 1 207 ? 1.793 -1.173 -1.392 1.00 85.50 207 MET A C 1
ATOM 1550 O O . MET A 1 207 ? 1.676 -1.568 -2.551 1.00 85.50 207 MET A O 1
ATOM 1554 N N . ALA A 1 208 ? 2.981 -1.070 -0.791 1.00 84.62 208 ALA A N 1
ATOM 1555 C CA . ALA A 1 208 ? 4.234 -1.398 -1.461 1.00 84.62 208 ALA A CA 1
ATOM 1556 C C . ALA A 1 208 ? 4.321 -2.884 -1.827 1.00 84.62 208 ALA A C 1
ATOM 1558 O O . ALA A 1 208 ? 4.720 -3.226 -2.939 1.00 84.62 208 ALA A O 1
ATOM 1559 N N . LEU A 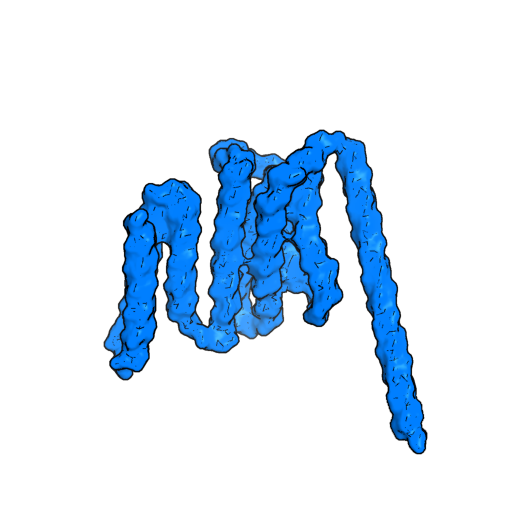1 209 ? 3.892 -3.773 -0.927 1.00 83.38 209 LEU A N 1
ATOM 1560 C CA . LEU A 1 209 ? 3.887 -5.215 -1.169 1.00 83.38 209 LEU A CA 1
ATOM 1561 C C . LEU A 1 209 ? 2.958 -5.580 -2.329 1.00 83.38 209 LEU A C 1
ATOM 1563 O O . LEU A 1 209 ? 3.341 -6.362 -3.197 1.00 83.38 209 LEU A O 1
ATOM 1567 N N . VAL A 1 210 ? 1.768 -4.976 -2.388 1.00 84.88 210 VAL A N 1
ATOM 1568 C CA . VAL A 1 210 ? 0.847 -5.166 -3.514 1.00 84.88 210 VAL A CA 1
ATOM 1569 C C . VAL A 1 210 ? 1.452 -4.631 -4.815 1.00 84.88 210 VAL A C 1
ATOM 1571 O O . VAL A 1 210 ? 1.429 -5.338 -5.819 1.00 84.88 210 VAL A O 1
ATOM 1574 N N . ALA A 1 211 ? 2.047 -3.434 -4.806 1.00 88.50 211 ALA A N 1
ATOM 1575 C CA . ALA A 1 211 ? 2.696 -2.875 -5.994 1.00 88.50 211 ALA A CA 1
ATOM 1576 C C . ALA A 1 211 ? 3.786 -3.812 -6.546 1.00 88.50 211 ALA A C 1
ATOM 1578 O O . ALA A 1 211 ? 3.812 -4.090 -7.740 1.00 88.50 211 ALA A O 1
ATOM 1579 N N . VAL A 1 212 ? 4.647 -4.348 -5.675 1.00 83.88 212 VAL A N 1
ATOM 1580 C CA . VAL A 1 212 ? 5.746 -5.255 -6.051 1.00 83.88 212 VAL A CA 1
ATOM 1581 C C . VAL A 1 212 ? 5.251 -6.622 -6.517 1.00 83.88 212 VAL A C 1
ATOM 1583 O O . VAL A 1 212 ? 5.807 -7.196 -7.454 1.00 83.88 212 VAL A O 1
ATOM 1586 N N . GLN A 1 213 ? 4.235 -7.180 -5.855 1.00 84.75 213 GLN A N 1
ATOM 1587 C CA . GLN A 1 213 ? 3.729 -8.513 -6.180 1.00 84.75 213 GLN A CA 1
ATOM 1588 C C . GLN A 1 213 ? 2.983 -8.528 -7.518 1.00 84.75 213 GLN A C 1
ATOM 1590 O O . GLN A 1 213 ? 3.059 -9.512 -8.254 1.00 84.75 213 GLN A O 1
ATOM 1595 N N . TYR A 1 214 ? 2.271 -7.444 -7.828 1.00 86.06 214 TYR A N 1
ATOM 1596 C CA . TYR A 1 214 ? 1.400 -7.357 -8.998 1.00 86.06 214 TYR A CA 1
ATOM 1597 C C . TYR A 1 214 ? 1.970 -6.508 -10.140 1.00 86.06 214 TYR A C 1
ATOM 1599 O O . TYR A 1 214 ? 1.304 -6.370 -11.164 1.00 86.06 214 TYR A O 1
ATOM 1607 N N . SER A 1 215 ? 3.202 -6.001 -10.022 1.00 86.88 215 SER A N 1
ATOM 1608 C CA . SER A 1 215 ? 3.839 -5.202 -11.077 1.00 86.88 215 SER A CA 1
ATOM 1609 C C . SER A 1 215 ? 3.938 -5.947 -12.407 1.00 86.88 215 SER A C 1
ATOM 1611 O O . SER A 1 215 ? 3.547 -5.407 -13.433 1.00 86.88 215 SER A O 1
ATOM 1613 N N . HIS A 1 216 ? 4.393 -7.202 -12.388 1.00 85.88 216 HIS A N 1
ATOM 1614 C CA . HIS A 1 216 ? 4.559 -8.018 -13.593 1.00 85.88 216 HIS A CA 1
ATOM 1615 C C . HIS A 1 216 ? 3.239 -8.632 -14.106 1.00 85.88 216 HIS A C 1
ATOM 1617 O O . HIS A 1 216 ? 2.953 -8.520 -15.298 1.00 85.88 216 HIS A O 1
ATOM 1623 N N . PRO A 1 217 ? 2.382 -9.247 -13.262 1.00 86.06 217 PRO A N 1
ATOM 1624 C CA . PRO A 1 217 ? 1.115 -9.814 -13.730 1.00 86.06 217 PRO A CA 1
ATOM 1625 C C . PRO A 1 217 ? 0.153 -8.803 -14.358 1.00 86.06 217 PRO A C 1
ATOM 1627 O O . PRO A 1 217 ? -0.703 -9.216 -15.129 1.00 86.06 217 PRO A O 1
ATOM 1630 N N . LEU A 1 218 ? 0.251 -7.509 -14.028 1.00 85.31 218 LEU A N 1
ATOM 1631 C CA . LEU A 1 218 ? -0.669 -6.476 -14.520 1.00 85.31 218 LEU A CA 1
ATOM 1632 C C . LEU A 1 218 ? -0.147 -5.679 -15.719 1.00 85.31 218 LEU A C 1
ATOM 1634 O O . LEU A 1 218 ? -0.849 -4.779 -16.178 1.00 85.31 218 LEU A O 1
ATOM 1638 N N . VAL A 1 219 ? 1.025 -6.013 -16.268 1.00 83.44 219 VAL A N 1
ATOM 1639 C CA . VAL A 1 219 ? 1.582 -5.308 -17.440 1.00 83.44 219 VAL A CA 1
ATOM 1640 C C . VAL A 1 219 ? 0.598 -5.314 -18.617 1.00 83.44 219 VAL A C 1
ATOM 1642 O O . VAL A 1 219 ? 0.405 -4.286 -19.257 1.00 83.44 219 VAL A O 1
ATOM 1645 N N . PHE A 1 220 ? -0.135 -6.410 -18.835 1.00 86.38 220 PHE A N 1
ATOM 1646 C CA . PHE A 1 220 ? -1.127 -6.489 -19.916 1.00 86.38 220 PHE A CA 1
ATOM 1647 C C . PHE A 1 220 ? -2.269 -5.460 -19.788 1.00 86.38 220 PHE A C 1
ATOM 1649 O O . PHE A 1 220 ? -2.846 -5.049 -20.793 1.00 86.38 220 PHE A O 1
ATOM 1656 N N . LEU A 1 221 ? -2.617 -5.017 -18.568 1.00 85.38 221 LEU A N 1
ATOM 1657 C CA . LEU A 1 221 ? -3.643 -3.983 -18.372 1.00 85.38 221 LEU A CA 1
ATOM 1658 C C . LEU A 1 221 ? -3.159 -2.614 -18.845 1.00 85.38 221 LEU A C 1
ATOM 1660 O O . LEU A 1 221 ? -3.958 -1.787 -19.292 1.00 85.38 221 LEU A O 1
ATOM 1664 N N . TYR A 1 222 ? -1.852 -2.379 -18.771 1.00 79.62 222 TYR A N 1
ATOM 1665 C CA . TYR A 1 222 ? -1.251 -1.157 -19.274 1.00 79.62 222 TYR A CA 1
ATOM 1666 C C . TYR A 1 222 ? -1.310 -1.082 -20.806 1.00 79.62 222 TYR A C 1
ATOM 1668 O O . TYR A 1 222 ? -1.511 0.007 -21.347 1.00 79.62 222 TYR A O 1
ATOM 1676 N N . GLU A 1 223 ? -1.233 -2.222 -21.494 1.00 85.81 223 GLU A N 1
ATOM 1677 C CA . GLU A 1 223 ? -1.313 -2.321 -22.960 1.00 85.81 223 GLU A CA 1
ATOM 1678 C C . GLU A 1 223 ? -2.739 -2.142 -23.513 1.00 85.81 223 GLU A C 1
ATOM 1680 O O . GLU A 1 223 ? -2.931 -2.017 -24.724 1.00 85.81 223 GLU A O 1
ATOM 1685 N N . LEU A 1 224 ? -3.756 -2.080 -22.645 1.00 85.12 224 LEU A N 1
ATOM 1686 C CA . LEU A 1 224 ? -5.136 -1.847 -23.064 1.00 85.12 224 LEU A CA 1
ATOM 1687 C C . LEU A 1 224 ? -5.300 -0.499 -23.778 1.00 85.12 224 LEU A C 1
ATOM 1689 O O . LEU A 1 224 ? -4.746 0.534 -23.384 1.00 85.12 224 LEU A O 1
ATOM 1693 N N . SER A 1 225 ? -6.169 -0.488 -24.789 1.00 89.56 225 SER A N 1
ATOM 1694 C CA . SER A 1 225 ? -6.550 0.740 -25.490 1.00 89.56 225 SER A CA 1
ATOM 1695 C C . SER A 1 225 ? -7.204 1.755 -24.541 1.00 89.56 225 SER A C 1
ATOM 1697 O O . SER A 1 225 ? -7.815 1.397 -23.530 1.00 89.56 225 SER A O 1
ATOM 1699 N N . ARG A 1 226 ? -7.147 3.049 -24.891 1.00 78.44 226 ARG A N 1
ATOM 1700 C CA . ARG A 1 226 ? -7.762 4.122 -24.081 1.00 78.44 226 ARG A CA 1
ATOM 1701 C C . ARG A 1 226 ? -9.250 3.880 -23.803 1.00 78.44 226 ARG A C 1
ATOM 1703 O O . ARG A 1 226 ? -9.701 4.137 -22.692 1.00 78.44 226 ARG A O 1
ATOM 1710 N N . ALA A 1 227 ? -9.993 3.354 -24.779 1.00 84.50 227 ALA A N 1
ATOM 1711 C CA . ALA A 1 227 ? -11.409 3.025 -24.617 1.00 84.50 227 ALA A CA 1
ATOM 1712 C C . ALA A 1 227 ? -11.622 1.896 -23.594 1.00 84.50 227 ALA A C 1
ATOM 1714 O O . ALA A 1 227 ? -12.447 2.024 -22.693 1.00 84.50 227 ALA A O 1
ATOM 1715 N N . GLN A 1 228 ? -10.827 0.824 -23.665 1.00 83.75 228 GLN A N 1
ATOM 1716 C CA . GLN A 1 228 ? -10.880 -0.272 -22.690 1.00 83.75 228 GLN A CA 1
ATOM 1717 C C . GLN A 1 228 ? -10.508 0.202 -21.281 1.00 83.75 228 GLN A C 1
ATOM 1719 O O . GLN A 1 228 ? -11.189 -0.163 -20.324 1.00 83.75 228 GLN A O 1
ATOM 1724 N N . LYS A 1 229 ? -9.496 1.071 -21.145 1.00 77.06 229 LYS A N 1
ATOM 1725 C CA . LYS A 1 229 ? -9.159 1.708 -19.862 1.00 77.06 229 LYS A CA 1
ATOM 1726 C C . LYS A 1 229 ? -10.316 2.562 -19.339 1.00 77.06 229 LYS A C 1
ATOM 1728 O O . LYS A 1 229 ? -10.641 2.471 -18.161 1.00 77.06 229 LYS A O 1
ATOM 1733 N N . ALA A 1 230 ? -10.996 3.328 -20.192 1.00 75.38 230 ALA A N 1
ATOM 1734 C CA . ALA A 1 230 ? -12.171 4.100 -19.784 1.00 75.38 230 ALA A CA 1
ATOM 1735 C C . ALA A 1 230 ? -13.322 3.197 -19.296 1.00 75.38 230 ALA A C 1
ATOM 1737 O O . ALA A 1 230 ? -13.924 3.479 -18.261 1.00 75.38 230 ALA A O 1
ATOM 1738 N N . HIS A 1 231 ? -13.588 2.079 -19.980 1.00 82.06 231 HIS A N 1
ATOM 1739 C CA . HIS A 1 231 ? -14.585 1.099 -19.535 1.00 82.06 231 HIS A CA 1
ATOM 1740 C C . HIS A 1 231 ? -14.195 0.426 -18.217 1.00 82.06 231 HIS A C 1
ATOM 1742 O O . HIS A 1 231 ? -15.040 0.287 -17.334 1.00 82.06 231 HIS A O 1
ATOM 1748 N N . LEU A 1 232 ? -12.920 0.064 -18.051 1.00 78.06 232 LEU A N 1
ATOM 1749 C CA . LEU A 1 232 ? -12.402 -0.494 -16.804 1.00 78.06 232 LEU A CA 1
ATOM 1750 C C . LEU A 1 232 ? -12.538 0.510 -15.652 1.00 78.06 232 LEU A C 1
ATOM 1752 O O . LEU A 1 232 ? -13.014 0.145 -14.581 1.00 78.06 232 LEU A O 1
ATOM 1756 N N . ALA A 1 233 ? -12.191 1.780 -15.876 1.00 74.56 233 ALA A N 1
ATOM 1757 C CA . ALA A 1 233 ? -12.371 2.849 -14.895 1.00 74.56 233 ALA A CA 1
ATOM 1758 C C . ALA A 1 233 ? -13.848 3.027 -14.523 1.00 74.56 233 ALA A C 1
ATOM 1760 O O . ALA A 1 233 ? -14.174 3.115 -13.341 1.00 74.56 233 ALA A O 1
ATOM 1761 N N . GLY A 1 234 ? -14.746 3.006 -15.513 1.00 73.50 234 GLY A N 1
ATOM 1762 C CA . GLY A 1 234 ? -16.191 3.039 -15.291 1.00 73.50 234 GLY A CA 1
ATOM 1763 C C . GLY A 1 234 ? -16.688 1.854 -14.460 1.00 73.50 234 GLY A C 1
ATOM 1764 O O . GLY A 1 234 ? -17.451 2.046 -13.516 1.00 73.50 234 GLY A O 1
ATOM 1765 N N . ALA A 1 235 ? -16.209 0.640 -14.748 1.00 75.38 235 ALA A N 1
ATOM 1766 C CA . ALA A 1 235 ? -16.552 -0.562 -13.991 1.00 75.38 235 ALA A CA 1
ATOM 1767 C C . ALA A 1 235 ? -16.039 -0.497 -12.543 1.00 75.38 235 ALA A C 1
ATOM 1769 O O . ALA A 1 235 ? -16.788 -0.790 -11.613 1.00 75.38 235 ALA A O 1
ATOM 1770 N N . VAL A 1 236 ? -14.794 -0.055 -12.334 1.00 73.88 236 VAL A N 1
ATOM 1771 C CA . VAL A 1 236 ? -14.217 0.145 -10.995 1.00 73.88 236 VAL A CA 1
ATOM 1772 C C . VAL A 1 236 ? -14.998 1.205 -10.218 1.00 73.88 236 VAL A C 1
ATOM 1774 O O . VAL A 1 236 ? -15.322 0.987 -9.052 1.00 73.88 236 VAL A O 1
ATOM 1777 N N . ALA A 1 237 ? -15.345 2.327 -10.852 1.00 72.69 237 ALA A N 1
ATOM 1778 C CA . ALA A 1 237 ? -16.139 3.379 -10.225 1.00 72.69 237 ALA A CA 1
ATOM 1779 C C . ALA A 1 237 ? -17.532 2.867 -9.826 1.00 72.69 237 ALA A C 1
ATOM 1781 O O . ALA A 1 237 ? -17.970 3.093 -8.698 1.00 72.69 237 ALA A O 1
ATOM 1782 N N . LEU A 1 238 ? -18.199 2.115 -10.707 1.00 73.06 238 LEU A N 1
ATOM 1783 C CA . LEU A 1 238 ? -19.494 1.502 -10.415 1.00 73.06 238 LEU A CA 1
ATOM 1784 C C . LEU A 1 238 ? -19.401 0.509 -9.249 1.00 73.06 238 LEU A C 1
ATOM 1786 O O . LEU A 1 238 ? -20.238 0.545 -8.348 1.00 73.06 238 LEU A O 1
ATOM 1790 N N . LEU A 1 239 ? -18.369 -0.340 -9.228 1.00 75.38 239 LEU A N 1
ATOM 1791 C CA . LEU A 1 239 ? -18.117 -1.274 -8.128 1.00 75.38 239 LEU A CA 1
ATOM 1792 C C . LEU A 1 239 ? -17.854 -0.542 -6.811 1.00 75.38 239 LEU A C 1
ATOM 1794 O O . LEU A 1 239 ? -18.375 -0.956 -5.778 1.00 75.38 239 LEU A O 1
ATOM 1798 N N . ALA A 1 240 ? -17.104 0.561 -6.835 1.00 69.38 240 ALA A N 1
ATOM 1799 C CA . ALA A 1 240 ? -16.865 1.383 -5.653 1.00 69.38 240 ALA A CA 1
ATOM 1800 C C . ALA A 1 240 ? -18.169 2.002 -5.121 1.00 69.38 240 ALA A C 1
ATOM 1802 O O . ALA A 1 240 ? -18.421 1.962 -3.916 1.00 69.38 240 ALA A O 1
ATOM 1803 N N . VAL A 1 241 ? -19.036 2.510 -6.004 1.00 71.81 241 VAL A N 1
ATOM 1804 C CA . VAL A 1 241 ? -20.360 3.035 -5.624 1.00 71.81 241 VAL A CA 1
ATOM 1805 C C . VAL A 1 241 ? -21.234 1.931 -5.028 1.00 71.81 241 VAL A C 1
ATOM 1807 O O . VAL A 1 241 ? -21.799 2.115 -3.948 1.00 71.81 241 VAL A O 1
ATOM 1810 N N . LEU A 1 242 ? -21.305 0.768 -5.683 1.00 74.19 242 LEU A N 1
ATOM 1811 C CA . LEU A 1 242 ? -22.064 -0.389 -5.202 1.00 74.19 242 LEU A CA 1
ATOM 1812 C C . LEU A 1 242 ? -21.561 -0.845 -3.825 1.00 74.19 242 LEU A C 1
ATOM 1814 O O . LEU A 1 242 ? -22.353 -1.111 -2.923 1.00 74.19 242 LEU A O 1
ATOM 1818 N N . TRP A 1 243 ? -20.243 -0.886 -3.643 1.00 76.75 243 TRP A N 1
ATOM 1819 C CA . TRP A 1 243 ? -19.601 -1.247 -2.385 1.00 76.75 243 TRP A CA 1
ATOM 1820 C C . TRP A 1 243 ? -19.985 -0.299 -1.247 1.00 76.75 243 TRP A C 1
ATOM 1822 O O . TRP A 1 243 ? -20.442 -0.746 -0.193 1.00 76.75 243 TRP A O 1
ATOM 1832 N N . VAL A 1 244 ? -19.864 1.015 -1.468 1.00 72.12 244 VAL A N 1
ATOM 1833 C CA . VAL A 1 244 ? -20.255 2.038 -0.484 1.00 72.12 244 VAL A CA 1
ATOM 1834 C C . VAL A 1 244 ? -21.743 1.932 -0.152 1.00 72.12 244 VAL A C 1
ATOM 1836 O O . VAL A 1 244 ? -22.117 1.998 1.021 1.00 72.12 244 VAL A O 1
ATOM 1839 N N . PHE A 1 245 ? -22.587 1.708 -1.159 1.00 73.50 245 PHE A N 1
ATOM 1840 C CA . PHE A 1 245 ? -24.022 1.520 -0.976 1.00 73.50 245 PHE A CA 1
ATOM 1841 C C . PHE A 1 245 ? -24.337 0.300 -0.097 1.00 73.50 245 PHE A C 1
ATOM 1843 O O . PHE A 1 245 ? -25.056 0.427 0.897 1.00 73.50 245 PHE A O 1
ATOM 1850 N N . VAL A 1 246 ? -23.743 -0.863 -0.392 1.00 74.69 246 VAL A N 1
ATOM 1851 C CA . VAL A 1 246 ? -23.918 -2.095 0.400 1.00 74.69 246 VAL A CA 1
ATOM 1852 C C . VAL A 1 246 ? -23.458 -1.892 1.843 1.00 74.69 246 VAL A C 1
ATOM 1854 O O . VAL A 1 246 ? -24.174 -2.259 2.776 1.00 74.69 246 VAL A O 1
ATOM 1857 N N . LEU A 1 247 ? -22.304 -1.256 2.058 1.00 73.06 247 LEU A N 1
ATOM 1858 C CA . LEU A 1 247 ? -21.821 -0.950 3.407 1.00 73.06 247 LEU A CA 1
ATOM 1859 C C . LEU A 1 247 ? -22.752 0.017 4.153 1.00 73.06 247 LEU A C 1
ATOM 1861 O O . LEU A 1 247 ? -22.975 -0.148 5.357 1.00 73.06 247 LEU A O 1
ATOM 1865 N N . GLY A 1 248 ? -23.344 0.982 3.445 1.00 70.38 248 GLY A N 1
ATOM 1866 C CA . GLY A 1 248 ? -24.386 1.861 3.974 1.00 70.38 248 GLY A CA 1
ATOM 1867 C C . GLY A 1 248 ? -25.610 1.081 4.458 1.00 70.38 248 GLY A C 1
ATOM 1868 O O . GLY A 1 248 ? -26.054 1.277 5.592 1.00 70.38 248 GLY A O 1
ATOM 1869 N N . LEU A 1 249 ? -26.104 0.137 3.651 1.00 77.81 249 LEU A N 1
ATOM 1870 C CA . LEU A 1 249 ? -27.231 -0.728 4.016 1.00 77.81 249 LEU A CA 1
ATOM 1871 C C . LEU A 1 249 ? -26.922 -1.612 5.230 1.00 77.81 249 LEU A C 1
ATOM 1873 O O . LEU A 1 249 ? -27.750 -1.729 6.137 1.00 77.81 249 LEU A O 1
ATOM 1877 N N . VAL A 1 250 ? -25.720 -2.195 5.292 1.00 75.44 250 VAL A N 1
ATOM 1878 C CA . VAL A 1 250 ? -25.287 -3.003 6.445 1.00 75.44 250 VAL A CA 1
ATOM 1879 C C . VAL A 1 250 ? -25.288 -2.161 7.721 1.00 75.44 250 VAL A C 1
ATOM 1881 O O . VAL A 1 250 ? -25.837 -2.593 8.735 1.00 75.44 250 VAL A O 1
ATOM 1884 N N . LYS A 1 251 ? -24.752 -0.936 7.667 1.00 74.88 251 LYS A N 1
ATOM 1885 C CA . LYS A 1 251 ? -24.707 -0.021 8.818 1.00 74.88 251 LYS A CA 1
ATOM 1886 C C . LYS A 1 251 ? -26.098 0.429 9.277 1.00 74.88 251 LYS A C 1
ATOM 1888 O O . LYS A 1 251 ? -26.333 0.579 10.477 1.00 74.88 251 LYS A O 1
ATOM 1893 N N . LEU A 1 252 ? -27.023 0.651 8.344 1.00 79.12 252 LEU A N 1
ATOM 1894 C CA . LEU A 1 252 ? -28.417 0.966 8.673 1.00 79.12 252 LEU A CA 1
ATOM 1895 C C . LEU A 1 252 ? -29.095 -0.217 9.373 1.00 79.12 252 LEU A C 1
ATOM 1897 O O . LEU A 1 252 ? -29.746 -0.033 10.402 1.00 79.12 252 LEU A O 1
ATOM 1901 N N . ARG A 1 253 ? -28.875 -1.440 8.875 1.00 85.25 253 ARG A N 1
ATOM 1902 C CA . ARG A 1 253 ? -29.425 -2.665 9.471 1.00 85.25 253 ARG A CA 1
ATOM 1903 C C . ARG A 1 253 ? -28.906 -2.908 10.888 1.00 85.25 253 ARG A C 1
ATOM 1905 O O . ARG A 1 253 ? -29.691 -3.297 11.752 1.00 85.25 253 ARG A O 1
ATOM 1912 N N . THR A 1 254 ? -27.614 -2.693 11.146 1.00 78.50 254 THR A N 1
ATOM 1913 C CA . THR A 1 254 ? -27.051 -2.863 12.497 1.00 78.50 254 THR A CA 1
ATOM 1914 C C . THR A 1 254 ? -27.625 -1.840 13.472 1.00 78.50 254 THR A C 1
ATOM 1916 O O . THR A 1 254 ? -28.068 -2.229 14.548 1.00 78.50 254 THR A O 1
ATOM 1919 N N . ARG A 1 255 ? -27.743 -0.566 13.070 1.00 83.06 255 ARG A N 1
ATOM 1920 C CA . ARG A 1 255 ? -28.378 0.471 13.905 1.00 83.06 255 ARG A CA 1
ATOM 1921 C C . ARG A 1 255 ? -29.840 0.164 14.219 1.00 83.06 255 ARG A C 1
ATOM 1923 O O . ARG A 1 255 ? -30.265 0.331 15.355 1.00 83.06 255 ARG A O 1
ATOM 1930 N N . ALA A 1 256 ? -30.606 -0.308 13.235 1.00 88.56 256 ALA A N 1
ATOM 1931 C CA . ALA A 1 256 ? -32.003 -0.677 13.454 1.00 88.56 256 ALA A C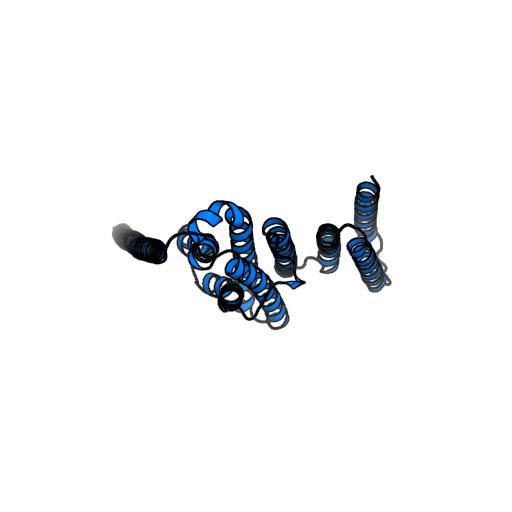A 1
ATOM 1932 C C . ALA A 1 256 ? -32.141 -1.801 14.497 1.00 88.56 256 ALA A C 1
ATOM 1934 O O . ALA A 1 256 ? -33.022 -1.744 15.351 1.00 88.56 256 ALA A O 1
ATOM 1935 N N . ARG A 1 257 ? -31.240 -2.794 14.473 1.00 88.62 257 ARG A N 1
ATOM 1936 C CA . ARG A 1 257 ? -31.209 -3.879 15.468 1.00 88.62 257 ARG A CA 1
ATOM 1937 C C . ARG A 1 257 ? -30.856 -3.389 16.868 1.00 88.62 257 ARG A C 1
ATOM 1939 O O . ARG A 1 257 ? -31.503 -3.812 17.815 1.00 88.62 257 ARG A O 1
ATOM 1946 N N . GLU A 1 258 ? -29.874 -2.501 16.992 1.00 89.44 258 GLU A N 1
ATOM 1947 C CA . GLU A 1 258 ? -29.485 -1.914 18.283 1.00 89.44 258 GLU A CA 1
ATOM 1948 C C . GLU A 1 258 ? -30.646 -1.132 18.917 1.00 89.44 258 GLU A C 1
ATOM 1950 O O . GLU A 1 258 ? -30.907 -1.281 20.108 1.00 89.44 258 GLU A O 1
ATOM 1955 N N . ILE A 1 259 ? -31.392 -0.364 18.115 1.00 92.38 259 ILE A N 1
ATOM 1956 C CA . ILE A 1 259 ? -32.568 0.392 18.580 1.00 92.38 259 ILE A CA 1
ATOM 1957 C C . ILE A 1 259 ? -33.706 -0.542 19.014 1.00 92.38 259 ILE A C 1
ATOM 1959 O O . ILE A 1 259 ? -34.391 -0.271 19.997 1.00 92.38 259 ILE A O 1
ATOM 1963 N N . LEU A 1 260 ? -33.939 -1.637 18.286 1.00 93.25 260 LEU A N 1
ATOM 1964 C CA . LEU A 1 260 ? -34.957 -2.620 18.669 1.00 93.25 260 LEU A CA 1
ATOM 1965 C C . LEU A 1 260 ? -34.563 -3.367 19.950 1.00 93.25 260 LEU A C 1
ATOM 1967 O O . LEU A 1 260 ? -35.405 -3.564 20.821 1.00 93.25 260 LEU A O 1
ATOM 1971 N N . ALA A 1 261 ? -33.287 -3.728 20.096 1.00 91.75 261 ALA A N 1
ATOM 1972 C CA . ALA A 1 261 ? -32.780 -4.390 21.294 1.00 91.75 261 ALA A CA 1
ATOM 1973 C C . ALA A 1 261 ? -32.890 -3.494 22.538 1.00 91.75 261 ALA A C 1
ATOM 1975 O O . ALA A 1 261 ? -33.339 -3.961 23.582 1.00 91.75 261 ALA A O 1
ATOM 1976 N N . SER A 1 262 ? -32.552 -2.203 22.427 1.00 92.75 262 SER A N 1
ATOM 1977 C CA . SER A 1 262 ? -32.680 -1.271 23.555 1.00 92.75 262 SER A CA 1
ATOM 1978 C C . SER A 1 262 ? -34.135 -1.023 23.952 1.00 92.75 262 SER A C 1
ATOM 1980 O O . SER A 1 262 ? -34.431 -0.918 25.137 1.00 92.75 262 SER A O 1
ATOM 1982 N N . ARG A 1 263 ? -35.064 -0.993 22.987 1.00 92.31 263 ARG A N 1
ATOM 1983 C CA . ARG A 1 263 ? -36.505 -0.902 23.277 1.00 92.31 263 ARG A CA 1
ATOM 1984 C C . ARG A 1 263 ? -37.029 -2.122 24.030 1.00 92.31 263 ARG A C 1
ATOM 1986 O O . ARG A 1 263 ? -37.797 -1.947 24.970 1.00 92.31 263 ARG A O 1
ATOM 1993 N N . ASN A 1 264 ? -36.612 -3.324 23.638 1.00 92.75 264 ASN A N 1
ATOM 1994 C CA . ASN A 1 264 ? -37.049 -4.554 24.299 1.00 92.75 264 ASN A CA 1
ATOM 1995 C C . ASN A 1 264 ? -36.512 -4.646 25.736 1.00 92.75 264 ASN A C 1
ATOM 1997 O O . ASN A 1 264 ? -37.270 -4.997 26.631 1.00 92.75 264 ASN A O 1
ATOM 2001 N N . ALA A 1 265 ? -35.255 -4.252 25.971 1.00 90.75 265 ALA A N 1
ATOM 2002 C CA . ALA A 1 265 ? -34.666 -4.241 27.314 1.00 90.75 265 ALA A CA 1
ATOM 2003 C C . ALA A 1 265 ? -35.429 -3.315 28.281 1.00 90.75 265 ALA A C 1
ATOM 2005 O O . ALA A 1 265 ? -35.770 -3.718 29.388 1.00 90.75 265 ALA A O 1
ATOM 2006 N N . VAL A 1 266 ? -35.794 -2.108 27.833 1.00 90.88 266 VAL A N 1
ATOM 2007 C CA . VAL A 1 266 ? -36.590 -1.165 28.643 1.00 90.88 266 VAL A CA 1
ATOM 2008 C C . VAL A 1 266 ? -37.992 -1.712 28.947 1.00 90.88 266 VAL A C 1
ATOM 2010 O O . VAL A 1 266 ? -38.542 -1.450 30.012 1.00 90.88 266 VAL A O 1
ATOM 2013 N N . GLN A 1 267 ? -38.591 -2.478 28.028 1.00 89.38 267 GLN A N 1
ATOM 2014 C CA . GLN A 1 267 ? -39.892 -3.115 28.263 1.00 89.38 267 GLN A CA 1
ATOM 2015 C C . GLN A 1 267 ? -39.825 -4.291 29.244 1.00 89.38 267 GLN A C 1
ATOM 2017 O O . GLN A 1 267 ? -40.829 -4.573 29.895 1.00 89.38 267 GLN A O 1
ATOM 2022 N N . GLU A 1 268 ? -38.691 -4.987 29.331 1.00 88.12 268 GLU A N 1
ATOM 2023 C CA . GLU A 1 268 ? -38.476 -6.056 30.311 1.00 88.12 268 GLU A CA 1
ATOM 2024 C C . GLU A 1 268 ? -38.234 -5.498 31.716 1.00 88.12 268 GLU A C 1
ATOM 2026 O O . GLU A 1 268 ? -38.791 -6.035 32.663 1.00 88.12 268 GLU A O 1
ATOM 2031 N N . GLU A 1 269 ? -37.501 -4.389 31.860 1.00 88.38 269 GLU A N 1
ATOM 2032 C CA . GLU A 1 269 ? -37.289 -3.729 33.163 1.00 88.38 269 GLU A CA 1
ATOM 2033 C C . GLU A 1 269 ? -38.560 -3.088 33.745 1.00 88.38 269 GLU A C 1
ATOM 2035 O O . GLU A 1 269 ? -38.653 -2.868 34.951 1.00 88.38 269 GLU A O 1
ATOM 2040 N N . ALA A 1 270 ? -39.541 -2.766 32.899 1.00 84.75 270 ALA A N 1
ATOM 2041 C CA . ALA A 1 270 ? -40.805 -2.163 33.318 1.00 84.75 270 ALA A CA 1
ATOM 2042 C C . ALA A 1 270 ? -41.870 -3.184 33.775 1.00 84.75 270 ALA A C 1
ATOM 2044 O O . ALA A 1 270 ? -42.971 -2.768 34.145 1.00 84.75 270 ALA A O 1
ATOM 2045 N N . LYS A 1 271 ? -41.584 -4.490 33.703 1.00 81.25 271 LYS A N 1
ATOM 2046 C CA . LYS A 1 271 ? -42.479 -5.581 34.123 1.00 81.25 271 LYS A CA 1
ATOM 2047 C C . LYS A 1 271 ? -42.047 -6.170 35.457 1.00 81.25 271 LYS A C 1
ATOM 2049 O O . LYS A 1 271 ? -42.967 -6.499 36.237 1.00 81.25 271 LYS A O 1
#

Secondary structure (DSSP, 8-state):
-HHHHHHHHHHHHHHHHHHHHTS----SSHHHHHHHHHHHHHHHHHHHHHHSTTTHHHHHHHHHHHHHHHHHT---TTTTHHHHHHHHHHHHHHHHHHHHHHHT--TTS--TTSHHHHHHHHHHHHHHHHHHHS---SSHHHIIIIIHHHHHHHHHHHHHHHHHHHHHHHHHHHHHHHHHHHHHHHTTT-HHHHHHHHHHHHHHHHHHHHHHHHTTTTHHHHTS-HHHHHHHHHHHHHHHHHHHHHHHHHHHHHHHHHHHHHHHHHHHHT-

Sequence (271 aa):
YWLLIAGFATALLSAWLALSAETTDEQWPRILQAPALSVILLVFLLALSFRLSAGFGAAAALVAGWAVAAAMLGFRSNAGRLPLQMLAIGANFLLLRLFLERSGFDFGEIDISLHYTLMGILLGMILPFVFSSLYLRQGLARVLLVGLPSALSPLLILAFWGPDAALGLLVGLVAAQAFSLLLSLISQQNPLSAAWQAPVGLISLGMALVAVQYSHPLVFLYELSRAQKAHLAGAVALLAVLWVFVLGLVKLRTRAREILASRNAVQEEAK